Protein AF-0000000078951035 (afdb_homodimer)

Foldseek 3Di:
DPPPQDWDWDFDDVLQPTDIDTHGPDDPVVVVVVVVVVVQVVVPPDGDDPDVPVVVCLVVLQVLLVRLLSSVLLDLCSSCVVVVHDSVVSVVSCVVNVNDSVPD/DPPPQDWDWDFDDVLQPTDIDTHGPDDPVVVVVVVVVVVQVVVPPDGDDPDVPVVVCLVVLQVLLVRLLSSVLLDLCSSCVVVVHDSVVSVVSCVVNVNDSVPD

Solvent-accessible surface area (backbone atoms only — not comparable to full-atom values): 11250 Å² total; per-residue (Å²): 130,66,64,58,45,60,46,42,81,40,58,38,23,66,58,71,71,36,55,76,46,78,26,67,74,57,58,62,43,58,52,46,43,37,43,50,52,51,56,40,26,74,46,37,87,44,78,66,72,65,34,44,46,60,57,52,48,56,42,48,47,45,46,51,53,50,54,45,26,45,55,48,72,40,36,60,68,59,23,16,48,38,32,56,48,53,59,68,56,47,51,51,49,24,61,77,56,71,51,47,62,89,68,119,131,67,62,58,44,60,47,42,81,40,57,38,24,65,59,70,71,36,56,76,47,77,27,68,75,55,57,63,43,58,53,46,42,36,44,50,52,51,57,40,25,75,45,37,88,43,79,67,71,64,33,44,46,60,57,53,48,56,43,49,46,43,46,49,52,50,52,44,26,44,55,49,72,39,37,61,67,58,25,17,48,37,31,55,48,52,61,68,57,47,52,51,48,25,61,76,57,73,49,50,62,89,67,119

Nearest PDB structures (foldseek):
  5ds9-assembly1_A  TM=7.937E-01  e=3.369E-05  Escherichia coli K-12
  1fip-assembly1_B  TM=9.380E-01  e=3.143E-04  Escherichia coli
  1etk-assembly1_A  TM=9.381E-01  e=4.913E-04  Escherichia coli
  6p0u-assembly1_B  TM=8.496E-01  e=4.609E-04  Escherichia coli K-12
  1etv-assembly1_B  TM=9.558E-01  e=1.549E-03  Escherichia coli

Radius of gyration: 17.89 Å; Cα contacts (8 Å, |Δi|>4): 325; chains: 2; bounding box: 46×45×31 Å

InterPro domains:
  IPR002197 DNA binding HTH domain, Fis-type [PF02954] (57-93)
  IPR002197 DNA binding HTH domain, Fis-type [PR01590] (63-80)
  IPR002197 DNA binding HTH domain, Fis-type [PR01590] (80-100)
  IPR005412 DNA-binding protein Fis [PTHR47918] (22-94)
  IPR009057 Homedomain-like superfamily [SSF46689] (24-93)

Structure (mmCIF, N/CA/C/O backbone):
data_AF-0000000078951035-model_v1
#
loop_
_entity.id
_entity.type
_entity.pdbx_description
1 polymer 'Transcriptional regulator, Fis family'
#
loop_
_atom_site.group_PDB
_atom_site.id
_atom_site.type_symbol
_atom_site.label_atom_id
_atom_site.label_alt_id
_atom_site.label_comp_id
_atom_site.label_asym_id
_atom_site.label_entity_id
_atom_site.label_seq_id
_atom_site.pdbx_PDB_ins_code
_atom_site.Cartn_x
_atom_site.Cartn_y
_atom_site.Cartn_z
_atom_site.occupancy
_atom_site.B_iso_or_equiv
_atom_site.auth_seq_id
_atom_site.auth_comp_id
_atom_site.auth_asym_id
_atom_site.auth_atom_id
_atom_site.pdbx_PDB_model_num
ATOM 1 N N . MET A 1 1 ? -27.297 10.258 0.182 1 27.11 1 MET A N 1
ATOM 2 C CA . MET A 1 1 ? -27.281 9.125 -0.743 1 27.11 1 MET A CA 1
ATOM 3 C C . MET A 1 1 ? -25.875 8.57 -0.898 1 27.11 1 MET A C 1
ATOM 5 O O . MET A 1 1 ? -24.953 9.289 -1.27 1 27.11 1 MET A O 1
ATOM 9 N N . GLY A 1 2 ? -25.547 7.734 0.051 1 37.78 2 GLY A N 1
ATOM 10 C CA . GLY A 1 2 ? -24.203 7.254 0.343 1 37.78 2 GLY A CA 1
ATOM 11 C C . GLY A 1 2 ? -23.5 6.68 -0.872 1 37.78 2 GLY A C 1
ATOM 12 O O . GLY A 1 2 ? -24.125 5.984 -1.684 1 37.78 2 GLY A O 1
ATOM 13 N N . ASN A 1 3 ? -22.609 7.367 -1.454 1 45.12 3 ASN A N 1
ATOM 14 C CA . ASN A 1 3 ? -22 6.957 -2.715 1 45.12 3 ASN A CA 1
ATOM 15 C C . ASN A 1 3 ? -21.672 5.469 -2.719 1 45.12 3 ASN A C 1
ATOM 17 O O . ASN A 1 3 ? -20.984 4.977 -1.819 1 45.12 3 ASN A O 1
ATOM 21 N N . ILE A 1 4 ? -22.734 4.715 -3.139 1 50.16 4 ILE A N 1
ATOM 22 C CA . ILE A 1 4 ? -22.672 3.275 -3.371 1 50.16 4 ILE A CA 1
ATOM 23 C C . ILE A 1 4 ? -21.453 2.943 -4.23 1 50.16 4 ILE A C 1
ATOM 25 O O . ILE A 1 4 ? -21.266 3.541 -5.293 1 50.16 4 ILE A O 1
ATOM 29 N N . LYS A 1 5 ? -20.328 2.637 -3.6 1 56.38 5 LYS A N 1
ATOM 30 C CA . LYS A 1 5 ? -19.234 2.293 -4.504 1 56.38 5 LYS A CA 1
ATOM 31 C C . LYS A 1 5 ? -19.531 1.011 -5.273 1 56.38 5 LYS A C 1
ATOM 33 O O . LYS A 1 5 ? -20.062 0.052 -4.707 1 56.38 5 LYS A O 1
ATOM 38 N N . LYS A 1 6 ? -19.547 0.909 -6.445 1 68.06 6 LYS A N 1
ATOM 39 C CA . LYS A 1 6 ? -19.797 -0.153 -7.414 1 68.06 6 LYS A CA 1
ATOM 40 C C . LYS A 1 6 ? -18.797 -1.289 -7.258 1 68.06 6 LYS A C 1
ATOM 42 O O . LYS A 1 6 ? -17.609 -1.047 -7.062 1 68.06 6 LYS A O 1
ATOM 47 N N . THR A 1 7 ? -19.234 -2.562 -6.859 1 75.62 7 THR A N 1
ATOM 48 C CA . THR A 1 7 ? -18.375 -3.746 -6.852 1 75.62 7 THR A CA 1
ATOM 49 C C . THR A 1 7 ? -18.484 -4.492 -8.18 1 75.62 7 THR A C 1
ATOM 51 O O . THR A 1 7 ? -19.469 -4.352 -8.906 1 75.62 7 THR A O 1
ATOM 54 N N . THR A 1 8 ? -17.406 -5.129 -8.625 1 78.81 8 THR A N 1
ATOM 55 C CA . THR A 1 8 ? -17.344 -6 -9.789 1 78.81 8 THR A CA 1
ATOM 56 C C . THR A 1 8 ? -17.141 -7.453 -9.375 1 78.81 8 THR A C 1
ATOM 58 O O . THR A 1 8 ? -16.344 -7.738 -8.477 1 78.81 8 THR A O 1
ATOM 61 N N . GLU A 1 9 ? -17.938 -8.297 -10.008 1 87.62 9 GLU A N 1
ATOM 62 C CA . GLU A 1 9 ? -17.719 -9.727 -9.789 1 87.62 9 GLU A CA 1
ATOM 63 C C . GLU A 1 9 ? -16.578 -10.258 -10.648 1 87.62 9 GLU A C 1
ATOM 65 O O . GLU A 1 9 ? -16.516 -9.992 -11.852 1 87.62 9 GLU A O 1
ATOM 70 N N . ILE A 1 10 ? -15.711 -10.945 -9.906 1 87.81 10 ILE A N 1
ATOM 71 C CA . ILE A 1 10 ? -14.594 -11.531 -10.641 1 87.81 10 ILE A CA 1
ATOM 72 C C . ILE A 1 10 ? -14.523 -13.031 -10.367 1 87.81 10 ILE A C 1
ATOM 74 O O . ILE A 1 10 ? -15.031 -13.5 -9.344 1 87.81 10 ILE A O 1
ATOM 78 N N . THR A 1 11 ? -13.938 -13.734 -11.336 1 92.56 11 THR A N 1
ATOM 79 C CA . THR A 1 11 ? -13.641 -15.148 -11.172 1 92.56 11 THR A CA 1
ATOM 80 C C . THR A 1 11 ? -12.18 -15.352 -10.781 1 92.56 11 THR A C 1
ATOM 82 O O . THR A 1 11 ? -11.273 -14.953 -11.516 1 92.56 11 THR A O 1
ATOM 85 N N . LEU A 1 12 ? -11.992 -15.961 -9.625 1 92.75 12 LEU A N 1
ATOM 86 C CA . LEU A 1 12 ? -10.633 -16.188 -9.148 1 92.75 12 LEU A CA 1
ATOM 87 C C . LEU A 1 12 ? -9.992 -17.375 -9.852 1 92.75 12 LEU A C 1
ATOM 89 O O . LEU A 1 12 ? -10.656 -18.391 -10.094 1 92.75 12 LEU A O 1
ATOM 93 N N . PRO A 1 13 ? -8.742 -17.188 -10.172 1 93 13 PRO A N 1
ATOM 94 C CA . PRO A 1 13 ? -8.039 -18.375 -10.656 1 93 13 PRO A CA 1
ATOM 95 C C . PRO A 1 13 ? -7.992 -19.5 -9.625 1 93 13 PRO A C 1
ATOM 97 O O . PRO A 1 13 ? -8.141 -19.25 -8.422 1 93 13 PRO A O 1
ATOM 100 N N . LEU A 1 14 ? -7.68 -20.672 -10.125 1 93.5 14 LEU A N 1
ATOM 101 C CA . LEU A 1 14 ? -7.684 -21.844 -9.266 1 93.5 14 LEU A CA 1
ATOM 102 C C . LEU A 1 14 ? -6.582 -21.75 -8.211 1 93.5 14 LEU A C 1
ATOM 104 O O . LEU A 1 14 ? -6.766 -22.188 -7.074 1 93.5 14 LEU A O 1
ATOM 108 N N . HIS A 1 15 ? -5.52 -21.172 -8.578 1 91.94 15 HIS A N 1
ATOM 109 C CA . HIS A 1 15 ? -4.387 -21.109 -7.656 1 91.94 15 HIS A CA 1
ATOM 110 C C . HIS A 1 15 ? -4.648 -20.109 -6.539 1 91.94 15 HIS A C 1
ATOM 112 O O . HIS A 1 15 ? -3.912 -20.062 -5.551 1 91.94 15 HIS A O 1
ATOM 118 N N . LEU A 1 16 ? -5.723 -19.391 -6.602 1 93.06 16 LEU A N 1
ATOM 119 C CA . LEU A 1 16 ? -6.137 -18.516 -5.504 1 93.06 16 LEU A CA 1
ATOM 120 C C . LEU A 1 16 ? -7.473 -18.969 -4.926 1 93.06 16 LEU A C 1
ATOM 122 O O . LEU A 1 16 ? -8.188 -18.188 -4.312 1 93.06 16 LEU A O 1
ATOM 126 N N . GLY A 1 17 ? -7.789 -20.094 -5.148 1 90.5 17 GLY A N 1
ATOM 127 C CA . GLY A 1 17 ? -8.953 -20.688 -4.504 1 90.5 17 GLY A CA 1
ATOM 128 C C . GLY A 1 17 ? -10.141 -20.844 -5.434 1 90.5 17 GLY A C 1
ATOM 129 O O . GLY A 1 17 ? -11.086 -21.562 -5.125 1 90.5 17 GLY A O 1
ATOM 130 N N . GLY A 1 18 ? -10.172 -20.141 -6.656 1 91.69 18 GLY A N 1
ATOM 131 C CA . GLY A 1 18 ? -11.281 -20.25 -7.586 1 91.69 18 GLY A CA 1
ATOM 132 C C . GLY A 1 18 ? -12.555 -19.594 -7.078 1 91.69 18 GLY A C 1
ATOM 133 O O . GLY A 1 18 ? -12.547 -18.953 -6.027 1 91.69 18 GLY A O 1
ATOM 134 N N . GLY A 1 19 ? -13.633 -19.594 -7.965 1 92.31 19 GLY A N 1
ATOM 135 C CA . GLY A 1 19 ? -14.914 -19.047 -7.555 1 92.31 19 GLY A CA 1
ATOM 136 C C . GLY A 1 19 ? -15.094 -17.594 -7.926 1 92.31 19 GLY A C 1
ATOM 137 O O . GLY A 1 19 ? -14.219 -17 -8.555 1 92.31 19 GLY A O 1
ATOM 138 N N . LYS A 1 20 ? -16.266 -17.188 -7.586 1 92.44 20 LYS A N 1
ATOM 139 C CA . LYS A 1 20 ? -16.609 -15.797 -7.875 1 92.44 20 LYS A CA 1
ATOM 140 C C . LYS A 1 20 ? -16.609 -14.953 -6.602 1 92.44 20 LYS A C 1
ATOM 142 O O . LYS A 1 20 ? -17.062 -15.406 -5.547 1 92.44 20 LYS A O 1
ATOM 147 N N . VAL A 1 21 ? -15.953 -13.789 -6.727 1 86.5 21 VAL A N 1
ATOM 148 C CA . VAL A 1 21 ? -15.906 -12.883 -5.582 1 86.5 21 VAL A CA 1
ATOM 149 C C . VAL A 1 21 ? -16.266 -11.469 -6.027 1 86.5 21 VAL A C 1
ATOM 151 O O . VAL A 1 21 ? -16 -11.086 -7.168 1 86.5 21 VAL A O 1
ATOM 154 N N . ALA A 1 22 ? -16.844 -10.703 -5.211 1 82.88 22 ALA A N 1
ATOM 155 C CA . ALA A 1 22 ? -17.125 -9.297 -5.453 1 82.88 22 ALA A CA 1
ATOM 156 C C . ALA A 1 22 ? -15.992 -8.414 -4.938 1 82.88 22 ALA A C 1
ATOM 158 O O . ALA A 1 22 ? -15.594 -8.508 -3.771 1 82.88 22 ALA A O 1
ATOM 159 N N . VAL A 1 23 ? -15.383 -7.629 -5.914 1 79.06 23 VAL A N 1
ATOM 160 C CA . VAL A 1 23 ? -14.305 -6.734 -5.504 1 79.06 23 VAL A CA 1
ATOM 161 C C . VAL A 1 23 ? -14.68 -5.289 -5.812 1 79.06 23 VAL A C 1
ATOM 163 O O . VAL A 1 23 ? -15.312 -5.012 -6.836 1 79.06 23 VAL A O 1
ATOM 166 N N . PRO A 1 24 ? -14.344 -4.398 -4.895 1 71.81 24 PRO A N 1
ATOM 167 C CA . PRO A 1 24 ? -14.617 -2.99 -5.191 1 71.81 24 PRO A CA 1
ATOM 168 C C . PRO A 1 24 ? -13.844 -2.482 -6.406 1 71.81 24 PRO A C 1
ATOM 170 O O . PRO A 1 24 ? -12.695 -2.883 -6.625 1 71.81 24 PRO A O 1
ATOM 173 N N . GLU A 1 25 ? -14.586 -1.651 -7.234 1 65.44 25 GLU A N 1
ATOM 174 C CA . GLU A 1 25 ? -13.969 -1.07 -8.422 1 65.44 25 GLU A CA 1
ATOM 175 C C . GLU A 1 25 ? -13.133 0.154 -8.07 1 65.44 25 GLU A C 1
ATOM 177 O O . GLU A 1 25 ? -13.633 1.281 -8.086 1 65.44 25 GLU A O 1
ATOM 182 N N . HIS A 1 26 ? -12.258 0.011 -7.207 1 64.94 26 HIS A N 1
ATOM 183 C CA . HIS A 1 26 ? -11.422 1.195 -7.055 1 64.94 26 HIS A CA 1
ATOM 184 C C . HIS A 1 26 ? -9.953 0.867 -7.305 1 64.94 26 HIS A C 1
ATOM 186 O O . HIS A 1 26 ? -9.516 -0.266 -7.082 1 64.94 26 HIS A O 1
ATOM 192 N N . GLY A 1 27 ? -9.344 1.842 -7.973 1 76.69 27 GLY A N 1
ATOM 193 C CA . GLY A 1 27 ? -7.898 1.753 -8.117 1 76.69 27 GLY A CA 1
ATOM 194 C C . GLY A 1 27 ? -7.16 1.856 -6.793 1 76.69 27 GLY A C 1
ATOM 195 O O . GLY A 1 27 ? -7.656 2.475 -5.848 1 76.69 27 GLY A O 1
ATOM 196 N N . LEU A 1 28 ? -6.172 1.119 -6.605 1 84.88 28 LEU A N 1
ATOM 197 C CA . LEU A 1 28 ? -5.402 1.066 -5.367 1 84.88 28 LEU A CA 1
ATOM 198 C C . LEU A 1 28 ? -4.961 2.463 -4.941 1 84.88 28 LEU A C 1
ATOM 200 O O . LEU A 1 28 ? -4.992 2.793 -3.754 1 84.88 28 LEU A O 1
ATOM 204 N N . ALA A 1 29 ? -4.637 3.309 -5.844 1 84.81 29 ALA A N 1
ATOM 205 C CA . ALA A 1 29 ? -4.215 4.672 -5.539 1 84.81 29 ALA A CA 1
ATOM 206 C C . ALA A 1 29 ? -5.344 5.469 -4.891 1 84.81 29 ALA A C 1
ATOM 208 O O . ALA A 1 29 ? -5.121 6.211 -3.934 1 84.81 29 ALA A O 1
ATOM 209 N N . ASP A 1 30 ? -6.543 5.25 -5.383 1 81.88 30 ASP A N 1
ATOM 210 C CA . ASP A 1 30 ? -7.703 5.945 -4.832 1 81.88 30 ASP A CA 1
ATOM 211 C C . ASP A 1 30 ? -8.008 5.465 -3.414 1 81.88 30 ASP A C 1
ATOM 213 O O . ASP A 1 30 ? -8.344 6.266 -2.541 1 81.88 30 ASP A O 1
ATOM 217 N N . ALA A 1 31 ? -7.934 4.172 -3.264 1 84.81 31 ALA A N 1
ATOM 218 C CA . ALA A 1 31 ? -8.156 3.602 -1.938 1 84.81 31 ALA A CA 1
ATOM 219 C C . ALA A 1 31 ? -7.129 4.117 -0.937 1 84.81 31 ALA A C 1
ATOM 221 O O . ALA A 1 31 ? -7.461 4.402 0.215 1 84.81 31 ALA A O 1
ATOM 222 N N . MET A 1 32 ? -5.934 4.262 -1.406 1 88.12 32 MET A N 1
ATOM 223 C CA . MET A 1 32 ? -4.848 4.773 -0.575 1 88.12 32 MET A CA 1
ATOM 224 C C . MET A 1 32 ? -5.113 6.219 -0.164 1 88.12 32 MET A C 1
ATOM 226 O O . MET A 1 32 ? -5 6.562 1.014 1 88.12 32 MET A O 1
ATOM 230 N N . GLU A 1 33 ? -5.457 7.016 -1.074 1 86.69 33 GLU A N 1
ATOM 231 C CA . GLU A 1 33 ? -5.734 8.422 -0.777 1 86.69 33 GLU A CA 1
ATOM 232 C C . GLU A 1 33 ? -6.883 8.555 0.219 1 86.69 33 GLU A C 1
ATOM 234 O O . GLU A 1 33 ? -6.789 9.32 1.178 1 86.69 33 GLU A O 1
ATOM 239 N N . ALA A 1 34 ? -7.898 7.758 -0.026 1 85.19 34 ALA A N 1
ATOM 240 C CA . ALA A 1 34 ? -9.055 7.789 0.868 1 85.19 34 ALA A CA 1
ATOM 241 C C . ALA A 1 34 ? -8.664 7.371 2.281 1 85.19 34 ALA A C 1
ATOM 243 O O . ALA A 1 34 ? -9.094 7.984 3.26 1 85.19 34 ALA A O 1
ATOM 244 N N . HIS A 1 35 ? -7.902 6.344 2.342 1 89.38 35 HIS A N 1
ATOM 245 C CA . HIS A 1 35 ? -7.453 5.848 3.637 1 89.38 35 HIS A CA 1
ATOM 246 C C . HIS A 1 35 ? -6.641 6.902 4.379 1 89.38 35 HIS A C 1
ATOM 248 O O . HIS A 1 35 ? -6.848 7.121 5.574 1 89.38 35 HIS A O 1
ATOM 254 N N . LEU A 1 36 ? -5.789 7.562 3.689 1 92.25 36 LEU A N 1
ATOM 255 C CA . LEU A 1 36 ? -4.922 8.57 4.297 1 92.25 36 LEU A CA 1
ATOM 256 C C . LEU A 1 36 ? -5.734 9.773 4.77 1 92.25 36 LEU A C 1
ATOM 258 O O . LEU A 1 36 ? -5.516 10.281 5.871 1 92.25 36 LEU A O 1
ATOM 262 N N . LEU A 1 37 ? -6.621 10.219 3.926 1 90.19 37 LEU A N 1
ATOM 263 C CA . LEU A 1 37 ? -7.445 11.359 4.309 1 90.19 37 LEU A CA 1
ATOM 264 C C . LEU A 1 37 ? -8.258 11.047 5.566 1 90.19 37 LEU A C 1
ATOM 266 O O . LEU A 1 37 ? -8.359 11.883 6.465 1 90.19 37 LEU A O 1
ATOM 270 N N . TYR A 1 38 ? -8.789 9.867 5.586 1 89.25 38 TYR A N 1
ATOM 271 C CA . TYR A 1 38 ? -9.516 9.445 6.777 1 89.25 38 TYR A CA 1
ATOM 272 C C . TYR A 1 38 ? -8.609 9.438 7.996 1 89.25 38 TYR A C 1
ATOM 274 O O . TYR A 1 38 ? -8.977 9.93 9.062 1 89.25 38 TYR A O 1
ATOM 282 N N . TYR A 1 39 ? -7.469 8.859 7.855 1 91.19 39 TYR A N 1
ATOM 283 C CA . TYR A 1 39 ? -6.508 8.75 8.945 1 91.19 39 TYR A CA 1
ATOM 284 C C . TYR A 1 39 ? -6.164 10.125 9.508 1 91.19 39 TYR A C 1
ATOM 286 O O . TYR A 1 39 ? -6.164 10.32 10.727 1 91.19 39 TYR A O 1
ATOM 294 N N . PHE A 1 40 ? -5.914 11.055 8.648 1 93.5 40 PHE A N 1
ATOM 295 C CA . PHE A 1 40 ? -5.562 12.406 9.07 1 93.5 40 PHE A CA 1
ATOM 296 C C . PHE A 1 40 ? -6.754 13.094 9.727 1 93.5 40 PHE A C 1
ATOM 298 O O . PHE A 1 40 ? -6.586 13.836 10.703 1 93.5 40 PHE A O 1
ATOM 305 N N . ALA A 1 41 ? -7.891 12.828 9.211 1 91.88 41 ALA A N 1
ATOM 306 C CA . ALA A 1 41 ? -9.102 13.461 9.734 1 91.88 41 ALA A CA 1
ATOM 307 C C . ALA A 1 41 ? -9.344 13.055 11.188 1 91.88 41 ALA A C 1
ATOM 309 O O . ALA A 1 41 ? -9.852 13.852 11.977 1 91.88 41 ALA A O 1
ATOM 310 N N . VAL A 1 42 ? -8.969 11.883 11.492 1 90.75 42 VAL A N 1
ATOM 311 C CA . VAL A 1 42 ? -9.156 11.367 12.844 1 90.75 42 VAL A CA 1
ATOM 312 C C . VAL A 1 42 ? -8.375 12.219 13.844 1 90.75 42 VAL A C 1
ATOM 314 O O . VAL A 1 42 ? -8.812 12.414 14.977 1 90.75 42 VAL A O 1
ATOM 317 N N . PHE A 1 43 ? -7.281 12.812 13.406 1 94.19 43 PHE A N 1
ATOM 318 C CA . PHE A 1 43 ? -6.418 13.586 14.297 1 94.19 43 PHE A CA 1
ATOM 319 C C . PHE A 1 43 ? -6.77 15.062 14.242 1 94.19 43 PHE A C 1
ATOM 321 O O . PHE A 1 43 ? -6.152 15.883 14.93 1 94.19 43 PHE A O 1
ATOM 328 N N . GLY A 1 44 ? -7.699 15.359 13.414 1 91.81 44 GLY A N 1
ATOM 329 C CA . GLY A 1 44 ? -8.156 16.734 13.336 1 91.81 44 GLY A CA 1
ATOM 330 C C . GLY A 1 44 ? -7.102 17.688 12.82 1 91.81 44 GLY A C 1
ATOM 331 O O . GLY A 1 44 ? -6.512 17.453 11.766 1 91.81 44 GLY A O 1
ATOM 332 N N . GLU A 1 45 ? -6.809 18.73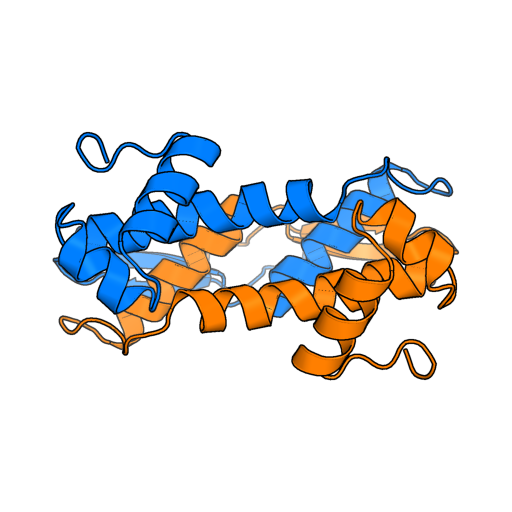4 13.695 1 94.31 45 GLU A N 1
ATOM 333 C CA . GLU A 1 45 ? -5.879 19.766 13.234 1 94.31 45 GLU A CA 1
ATOM 334 C C . GLU A 1 45 ? -4.441 19.406 13.602 1 94.31 45 GLU A C 1
ATOM 336 O O . GLU A 1 45 ? -3.504 20.109 13.203 1 94.31 45 GLU A O 1
ATOM 341 N N . SER A 1 46 ? -4.375 18.297 14.336 1 95.88 46 SER A N 1
ATOM 342 C CA . SER A 1 46 ? -3.035 17.812 14.641 1 95.88 46 SER A CA 1
ATOM 343 C C . SER A 1 46 ? -2.543 16.828 13.578 1 95.88 46 SER A C 1
ATOM 345 O O . SER A 1 46 ? -3.346 16.172 12.922 1 95.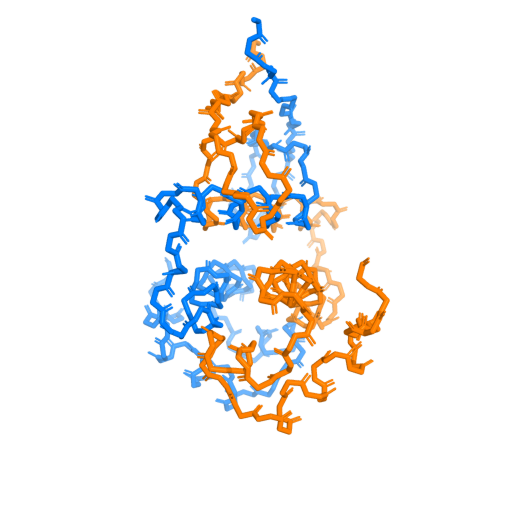88 46 SER A O 1
ATOM 347 N N . LEU A 1 47 ? -1.264 16.859 13.43 1 96.38 47 LEU A N 1
ATOM 348 C CA . LEU A 1 47 ? -0.699 15.82 12.578 1 96.38 47 LEU A CA 1
ATOM 349 C C . LEU A 1 47 ? -0.719 14.469 13.281 1 96.38 47 LEU A C 1
ATOM 351 O O . LEU A 1 47 ? -0.62 14.398 14.508 1 96.38 47 LEU A O 1
ATOM 355 N N . PRO A 1 48 ? -0.854 13.422 12.484 1 96 48 PRO A N 1
ATOM 356 C CA . PRO A 1 48 ? -0.688 12.109 13.109 1 96 48 PRO A CA 1
ATOM 357 C C . PRO A 1 48 ? 0.727 11.883 13.641 1 96 48 PRO A C 1
ATOM 359 O O . PRO A 1 48 ? 1.641 12.641 13.312 1 96 48 PRO A O 1
ATOM 362 N N . PRO A 1 49 ? 0.86 10.844 14.508 1 95.56 49 PRO A N 1
ATOM 363 C CA . PRO A 1 49 ? 2.197 10.547 15.016 1 95.56 49 PRO A CA 1
ATOM 364 C C . PRO A 1 49 ? 3.199 10.227 13.914 1 95.56 49 PRO A C 1
ATOM 366 O O . PRO A 1 49 ? 2.811 9.75 12.844 1 95.56 49 PRO A O 1
ATOM 369 N N . ASP A 1 50 ? 4.441 10.383 14.195 1 96.88 50 ASP A N 1
ATOM 370 C CA . ASP A 1 50 ? 5.508 10.07 13.258 1 96.88 50 ASP A CA 1
ATOM 371 C C . ASP A 1 50 ? 5.508 8.578 12.914 1 96.88 50 ASP A C 1
ATOM 373 O O . ASP A 1 50 ? 4.934 7.766 13.641 1 96.88 50 ASP A O 1
ATOM 377 N N . GLY A 1 51 ? 6.129 8.336 11.727 1 97 51 GLY A N 1
ATOM 378 C CA . GLY A 1 51 ? 6.273 6.938 11.352 1 97 51 GLY A CA 1
ATOM 379 C C . GLY A 1 51 ? 5.195 6.461 10.391 1 97 51 GLY A C 1
ATOM 380 O O . GLY A 1 51 ? 4.867 5.273 10.359 1 97 51 GLY A O 1
ATOM 381 N N . LEU A 1 52 ? 4.645 7.336 9.695 1 97.06 52 LEU A N 1
ATOM 382 C CA . LEU A 1 52 ? 3.521 7.055 8.812 1 97.06 52 LEU A CA 1
ATOM 383 C C . LEU A 1 52 ? 3.922 6.059 7.73 1 97.06 52 LEU A C 1
ATOM 385 O O . LEU A 1 52 ? 3.111 5.223 7.32 1 97.06 52 LEU A O 1
ATOM 389 N N . TRP A 1 53 ? 5.148 6.137 7.355 1 96.81 53 TRP A N 1
ATOM 390 C CA . TRP A 1 53 ? 5.625 5.262 6.289 1 96.81 53 TRP A CA 1
ATOM 391 C C . TRP A 1 53 ? 5.5 3.797 6.688 1 96.81 53 TRP A C 1
ATOM 393 O O . TRP A 1 53 ? 4.852 3.012 5.992 1 96.81 53 TRP A O 1
ATOM 403 N N . GLU A 1 54 ? 6.078 3.482 7.773 1 95.19 54 GLU A N 1
ATOM 404 C CA . GLU A 1 54 ? 6.055 2.102 8.25 1 95.19 54 GLU A CA 1
ATOM 405 C C . GLU A 1 54 ? 4.629 1.642 8.539 1 95.19 54 GLU A C 1
ATOM 407 O O . GLU A 1 54 ? 4.281 0.488 8.281 1 95.19 54 GLU A O 1
ATOM 412 N N . HIS A 1 55 ? 3.867 2.525 9.047 1 93.06 55 HIS A N 1
ATOM 413 C CA . HIS A 1 55 ? 2.475 2.203 9.344 1 93.06 55 HIS A CA 1
ATOM 414 C C . HIS A 1 55 ? 1.724 1.788 8.086 1 93.06 55 HIS A C 1
ATOM 416 O O . HIS A 1 55 ? 1.082 0.736 8.055 1 93.06 55 HIS A O 1
ATOM 422 N N . ILE A 1 56 ? 1.872 2.562 7.023 1 93.69 56 ILE A N 1
ATOM 423 C CA . ILE A 1 56 ? 1.166 2.314 5.77 1 93.69 56 ILE A CA 1
ATOM 424 C C . ILE A 1 56 ? 1.743 1.074 5.09 1 93.69 56 ILE A C 1
ATOM 426 O O . ILE A 1 56 ? 0.998 0.199 4.645 1 93.69 56 ILE A O 1
ATOM 430 N N . LEU A 1 57 ? 3.041 0.963 5.062 1 93 57 LEU A N 1
ATOM 431 C CA 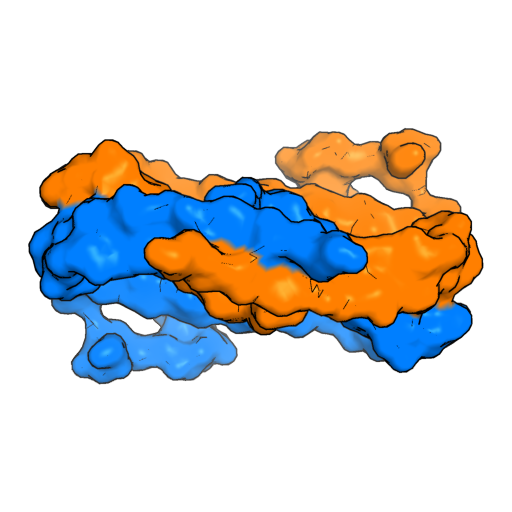. LEU A 1 57 ? 3.664 -0.188 4.418 1 93 57 LEU A CA 1
ATOM 432 C C . LEU A 1 57 ? 3.268 -1.483 5.117 1 93 57 LEU A C 1
ATOM 434 O O 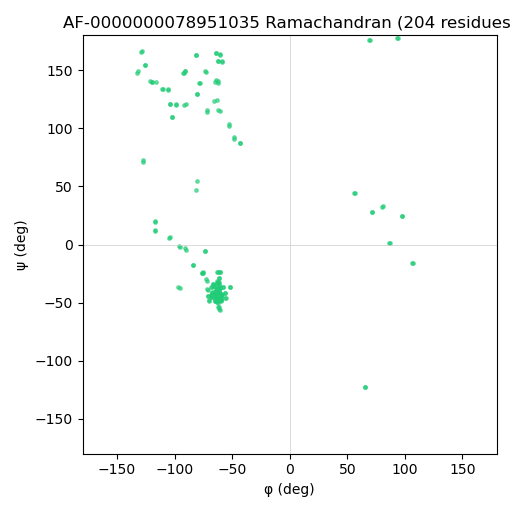. LEU A 1 57 ? 3.086 -2.516 4.465 1 93 57 LEU A O 1
ATOM 438 N N . GLY A 1 58 ? 3.182 -1.424 6.379 1 91.62 58 GLY A N 1
ATOM 439 C CA . GLY A 1 58 ? 2.754 -2.6 7.121 1 91.62 58 GLY A CA 1
ATOM 440 C C . GLY A 1 58 ? 1.39 -3.109 6.695 1 91.62 58 GLY A C 1
ATOM 441 O O . GLY A 1 58 ? 1.165 -4.32 6.637 1 91.62 58 GLY A O 1
ATOM 442 N N . GLU A 1 59 ? 0.539 -2.238 6.387 1 89.62 59 GLU A N 1
ATOM 443 C CA . GLU A 1 59 ? -0.82 -2.592 5.984 1 89.62 59 GLU A CA 1
ATOM 444 C C . GLU A 1 59 ? -0.85 -3.146 4.562 1 89.62 59 GLU A C 1
ATOM 446 O O . GLU A 1 59 ? -1.717 -3.953 4.223 1 89.62 59 GLU A O 1
ATOM 451 N N . VAL A 1 60 ? 0.109 -2.803 3.771 1 93.19 60 VAL A N 1
ATOM 452 C CA . VAL A 1 60 ? 0.114 -3.135 2.352 1 93.19 60 VAL A CA 1
ATOM 453 C C . VAL A 1 60 ? 0.917 -4.414 2.121 1 93.19 60 VAL A C 1
ATOM 455 O O . VAL A 1 60 ? 0.544 -5.246 1.295 1 93.19 60 VAL A O 1
ATOM 458 N N . GLU A 1 61 ? 1.956 -4.539 2.859 1 95.5 61 GLU A N 1
ATOM 459 C CA . GLU A 1 61 ? 2.904 -5.613 2.58 1 95.5 61 GLU A CA 1
ATOM 460 C C . GLU A 1 61 ? 2.32 -6.977 2.949 1 95.5 61 GLU A C 1
ATOM 462 O O . GLU A 1 61 ? 2.488 -7.949 2.213 1 95.5 61 GLU A O 1
ATOM 467 N N . LYS A 1 62 ? 1.635 -7.016 4.004 1 94.69 62 LYS A N 1
ATOM 468 C CA . LYS A 1 62 ? 1.146 -8.305 4.488 1 94.69 62 LYS A CA 1
ATOM 469 C C . LYS A 1 62 ? 0.218 -8.961 3.467 1 94.69 62 LYS A C 1
ATOM 471 O O . LYS A 1 62 ? 0.448 -10.094 3.051 1 94.69 62 LYS A O 1
ATOM 476 N N . PRO A 1 63 ? -0.813 -8.25 3.023 1 94 63 PRO A N 1
ATOM 477 C CA . PRO A 1 63 ? -1.652 -8.883 2.002 1 94 63 PRO A CA 1
ATOM 478 C C . PRO A 1 63 ? -0.885 -9.195 0.72 1 94 63 PRO A C 1
ATOM 480 O O . PRO A 1 63 ? -1.166 -10.195 0.058 1 94 63 PRO A O 1
ATOM 483 N N . LEU A 1 64 ? 0.039 -8.414 0.326 1 96.69 64 LEU A N 1
ATOM 484 C CA . LEU A 1 64 ? 0.831 -8.625 -0.88 1 96.69 64 LEU A CA 1
ATOM 485 C C . LEU A 1 64 ? 1.628 -9.922 -0.788 1 96.69 64 LEU A C 1
ATOM 487 O O . LEU A 1 64 ? 1.585 -10.75 -1.701 1 96.69 64 LEU A O 1
ATOM 491 N N . LEU A 1 65 ? 2.277 -10.047 0.341 1 97.38 65 LEU A N 1
ATOM 492 C CA . LEU A 1 65 ? 3.066 -11.25 0.574 1 97.38 65 LEU A CA 1
ATOM 493 C C . LEU A 1 65 ? 2.174 -12.484 0.594 1 97.38 65 LEU A C 1
ATOM 495 O O . LEU A 1 65 ? 2.492 -13.492 -0.039 1 97.38 65 LEU A O 1
ATOM 499 N N . LYS A 1 66 ? 1.076 -12.383 1.265 1 96.06 66 LYS A N 1
ATOM 500 C CA . LYS A 1 66 ? 0.178 -13.523 1.427 1 96.06 66 LYS A CA 1
ATOM 501 C C . LYS A 1 66 ? -0.4 -13.961 0.085 1 96.06 66 LYS A C 1
ATOM 503 O O . LYS A 1 66 ? -0.392 -15.148 -0.241 1 96.06 66 LYS A O 1
ATOM 508 N N . VAL A 1 67 ? -0.87 -13.016 -0.654 1 95.31 67 VAL A N 1
ATOM 509 C CA . VAL A 1 67 ? -1.496 -13.336 -1.932 1 95.31 67 VAL A CA 1
ATOM 510 C C . VAL A 1 67 ? -0.452 -13.906 -2.891 1 95.31 67 VAL A C 1
ATOM 512 O O . VAL A 1 67 ? -0.719 -14.875 -3.607 1 95.31 67 VAL A O 1
ATOM 515 N N . ALA A 1 68 ? 0.749 -13.32 -2.934 1 97.38 68 ALA A N 1
ATOM 516 C CA . ALA A 1 68 ? 1.813 -13.805 -3.811 1 97.38 68 ALA A CA 1
ATOM 517 C C . ALA A 1 68 ? 2.213 -15.234 -3.459 1 97.38 68 ALA A C 1
ATOM 519 O O . ALA A 1 68 ? 2.357 -16.078 -4.344 1 97.38 68 ALA A O 1
ATOM 520 N N . LEU A 1 69 ? 2.336 -15.469 -2.148 1 97.38 69 LEU A N 1
ATOM 521 C CA . LEU A 1 69 ? 2.727 -16.797 -1.692 1 97.38 69 LEU A CA 1
ATOM 522 C C . LEU A 1 69 ? 1.629 -17.812 -1.984 1 97.38 69 LEU A C 1
ATOM 524 O O . LEU A 1 69 ? 1.912 -18.922 -2.441 1 97.38 69 LEU A O 1
ATOM 528 N N . ARG A 1 70 ? 0.435 -17.438 -1.758 1 95.44 70 ARG A N 1
ATOM 529 C CA . ARG A 1 70 ? -0.688 -18.328 -2.049 1 95.44 70 ARG A CA 1
ATOM 530 C C . ARG A 1 70 ? -0.741 -18.672 -3.533 1 95.44 70 ARG A C 1
ATOM 532 O O . ARG A 1 70 ? -0.985 -19.828 -3.896 1 95.44 70 ARG A O 1
ATOM 539 N N . ALA A 1 71 ? -0.487 -17.734 -4.344 1 95.94 71 ALA A N 1
ATOM 540 C CA . ALA A 1 71 ? -0.589 -17.891 -5.793 1 95.94 71 ALA A CA 1
ATOM 541 C C . ALA A 1 71 ? 0.394 -18.938 -6.305 1 95.94 71 ALA A C 1
ATOM 543 O O . ALA A 1 71 ? 0.177 -19.531 -7.359 1 95.94 71 ALA A O 1
ATOM 544 N N . VAL A 1 72 ? 1.44 -19.125 -5.5 1 96.38 72 VAL A N 1
ATOM 545 C CA . VAL A 1 72 ? 2.469 -20.047 -5.969 1 96.38 72 VAL A CA 1
ATOM 546 C C . VAL A 1 72 ? 2.561 -21.25 -5.023 1 96.38 72 VAL A C 1
ATOM 548 O O . VAL A 1 72 ? 3.561 -21.969 -5.016 1 96.38 72 VAL A O 1
ATOM 551 N N . GLY A 1 73 ? 1.621 -21.375 -4.195 1 94.06 73 GLY A N 1
ATOM 552 C CA . GLY A 1 73 ? 1.513 -22.547 -3.338 1 94.06 73 GLY A CA 1
ATOM 553 C C . GLY A 1 73 ? 2.57 -22.578 -2.25 1 94.06 73 GLY A C 1
ATOM 554 O O . GLY A 1 73 ? 3.086 -23.656 -1.92 1 94.06 73 GLY A O 1
ATOM 555 N N . GLY A 1 74 ? 3.033 -21.391 -1.835 1 95.62 74 GLY A N 1
ATOM 556 C CA . GLY A 1 74 ? 3.973 -21.312 -0.729 1 95.62 74 GLY A CA 1
ATOM 557 C C . GLY A 1 74 ? 5.418 -21.469 -1.16 1 95.62 74 GLY A C 1
ATOM 558 O O . GLY A 1 74 ? 6.324 -21.469 -0.326 1 95.62 74 GLY A O 1
ATOM 559 N N . ASN A 1 75 ? 5.645 -21.625 -2.463 1 96.25 75 ASN A N 1
ATOM 560 C CA . ASN A 1 75 ? 7.004 -21.734 -2.977 1 96.25 75 ASN A CA 1
ATOM 561 C C . ASN A 1 75 ? 7.738 -20.391 -2.91 1 96.25 75 ASN A C 1
ATOM 563 O O . ASN A 1 75 ? 7.438 -19.469 -3.68 1 96.25 75 ASN A O 1
ATOM 567 N N . ARG A 1 76 ? 8.734 -20.359 -2.102 1 97.19 76 ARG A N 1
ATOM 568 C CA . ARG A 1 76 ? 9.398 -19.109 -1.796 1 97.19 76 ARG A CA 1
ATOM 569 C C . ARG A 1 76 ? 10.211 -18.609 -2.988 1 97.19 76 ARG A C 1
ATOM 571 O O . ARG A 1 76 ? 10.328 -17.406 -3.211 1 97.19 76 ARG A O 1
ATOM 578 N N . ILE A 1 77 ? 10.711 -19.516 -3.764 1 97.56 77 ILE A N 1
ATOM 579 C CA . ILE A 1 77 ? 11.5 -19.141 -4.938 1 97.56 77 ILE A CA 1
ATOM 580 C C . ILE A 1 77 ? 10.594 -18.516 -5.988 1 97.56 77 ILE A C 1
ATOM 582 O O . ILE A 1 77 ? 10.891 -17.438 -6.516 1 97.56 77 ILE A O 1
ATOM 586 N N . LYS A 1 78 ? 9.523 -19.109 -6.258 1 97.56 78 LYS A N 1
ATOM 587 C CA . LYS A 1 78 ? 8.57 -18.594 -7.234 1 97.56 78 LYS A CA 1
ATOM 588 C C . LYS A 1 78 ? 7.949 -17.281 -6.75 1 97.56 78 LYS A C 1
ATOM 590 O O . LYS A 1 78 ? 7.703 -16.375 -7.547 1 97.56 78 LYS A O 1
ATOM 595 N N . ALA A 1 79 ? 7.754 -17.234 -5.457 1 98.38 79 ALA A N 1
ATOM 596 C CA . ALA A 1 79 ? 7.18 -16.031 -4.887 1 98.38 79 ALA A CA 1
ATOM 597 C C . ALA A 1 79 ? 8.133 -14.844 -5.047 1 98.38 79 ALA A C 1
ATOM 599 O O . ALA A 1 79 ? 7.707 -13.742 -5.418 1 98.38 79 ALA A O 1
ATOM 600 N N . ALA A 1 80 ? 9.383 -15.094 -4.73 1 98.62 80 ALA A N 1
ATOM 601 C CA . ALA A 1 80 ? 10.383 -14.047 -4.875 1 98.62 80 ALA A CA 1
ATOM 602 C C . ALA A 1 80 ? 10.453 -13.547 -6.316 1 98.62 80 ALA A C 1
ATOM 604 O O . ALA A 1 80 ? 10.5 -12.344 -6.566 1 98.62 80 ALA A O 1
ATOM 605 N N . LYS A 1 81 ? 10.422 -14.469 -7.207 1 98.5 81 LYS A N 1
ATOM 606 C CA . LYS A 1 81 ? 10.43 -14.125 -8.625 1 98.5 81 LYS A CA 1
ATOM 607 C C . LYS A 1 81 ? 9.188 -13.32 -9 1 98.5 81 LYS A C 1
ATOM 609 O O . LYS A 1 81 ? 9.289 -12.258 -9.617 1 98.5 81 LYS A O 1
ATOM 614 N N . LEU A 1 82 ? 8.055 -13.781 -8.641 1 98.31 82 LEU A N 1
ATOM 615 C CA . LEU A 1 82 ? 6.789 -13.109 -8.922 1 98.31 82 LEU A CA 1
ATOM 616 C C . LEU A 1 82 ? 6.793 -11.688 -8.375 1 98.31 82 LEU A C 1
ATOM 618 O O . LEU A 1 82 ? 6.371 -10.75 -9.055 1 98.31 82 LEU A O 1
ATOM 622 N N . LEU A 1 83 ? 7.324 -11.547 -7.18 1 98.5 83 LEU A N 1
ATOM 623 C CA . LEU A 1 83 ? 7.391 -10.25 -6.523 1 98.5 83 LEU A CA 1
ATOM 624 C C . LEU A 1 83 ? 8.508 -9.391 -7.121 1 98.5 83 LEU A C 1
ATOM 626 O O . LEU A 1 83 ? 8.484 -8.164 -7.012 1 98.5 83 LEU A O 1
ATOM 630 N N . GLY A 1 84 ? 9.43 -9.969 -7.668 1 98.5 84 GLY A N 1
ATOM 631 C CA . GLY A 1 84 ? 10.57 -9.258 -8.242 1 98.5 84 GLY A CA 1
ATOM 632 C C . GLY A 1 84 ? 11.602 -8.852 -7.203 1 98.5 84 GLY A C 1
ATOM 633 O O . GLY A 1 84 ? 12.219 -7.789 -7.32 1 98.5 84 GLY A O 1
ATOM 634 N N . ILE A 1 85 ? 11.727 -9.633 -6.207 1 98.12 85 ILE A N 1
ATOM 635 C CA . ILE A 1 85 ? 12.711 -9.375 -5.16 1 98.12 85 ILE A CA 1
ATOM 636 C C . ILE A 1 85 ? 13.555 -10.625 -4.926 1 98.12 85 ILE A C 1
ATOM 638 O O . ILE A 1 85 ? 13.219 -11.711 -5.414 1 98.12 85 ILE A O 1
ATOM 642 N N . ASN A 1 86 ? 14.633 -10.453 -4.23 1 97.88 86 ASN A N 1
ATOM 643 C CA . ASN A 1 86 ? 15.477 -11.609 -3.945 1 97.88 86 ASN A CA 1
ATOM 644 C C . ASN A 1 86 ? 14.938 -12.414 -2.76 1 97.88 86 ASN A C 1
ATOM 646 O O . ASN A 1 86 ? 14.156 -11.898 -1.961 1 97.88 86 ASN A O 1
ATOM 650 N N . ARG A 1 87 ? 15.391 -13.625 -2.629 1 97.31 87 ARG A N 1
ATOM 651 C CA . ARG A 1 87 ? 14.883 -14.547 -1.621 1 97.31 87 ARG A CA 1
ATOM 652 C C . ARG A 1 87 ? 15.164 -14.031 -0.214 1 97.31 87 ARG A C 1
ATOM 654 O O . ARG A 1 87 ? 14.359 -14.219 0.697 1 97.31 87 ARG A O 1
ATOM 661 N N . ASN A 1 88 ? 16.281 -13.438 -0.052 1 97.81 88 ASN A N 1
ATOM 662 C CA . ASN A 1 88 ? 16.609 -12.898 1.261 1 97.81 88 ASN A CA 1
ATOM 663 C C . ASN A 1 88 ? 15.68 -11.758 1.651 1 97.81 88 ASN A C 1
ATOM 665 O O . ASN A 1 88 ? 15.234 -11.68 2.799 1 97.81 88 ASN A O 1
ATOM 669 N N . THR A 1 89 ? 15.367 -10.914 0.728 1 97.69 89 THR A N 1
ATOM 670 C CA . THR A 1 89 ? 14.406 -9.844 0.953 1 97.69 89 THR A CA 1
ATOM 671 C C . THR A 1 89 ? 13.031 -10.406 1.287 1 97.69 89 THR A C 1
ATOM 673 O O . THR A 1 89 ? 12.352 -9.906 2.191 1 97.69 89 THR A O 1
ATOM 676 N N . LEU A 1 90 ? 12.648 -11.461 0.536 1 98.38 90 LEU A N 1
ATOM 677 C CA . LEU A 1 90 ? 11.367 -12.094 0.827 1 98.38 90 LEU A CA 1
ATOM 678 C C . LEU A 1 90 ? 11.336 -12.617 2.26 1 98.38 90 LEU A C 1
ATOM 680 O O . LEU A 1 90 ? 10.367 -12.383 2.986 1 98.38 90 LEU A O 1
ATOM 684 N N . ARG A 1 91 ? 12.406 -13.25 2.668 1 97.75 91 ARG A N 1
ATOM 685 C CA . ARG A 1 91 ? 12.484 -13.805 4.016 1 97.75 91 ARG A CA 1
ATOM 686 C C . ARG A 1 91 ? 12.344 -12.703 5.062 1 97.75 91 ARG A C 1
ATOM 688 O O . ARG A 1 91 ? 11.594 -12.852 6.031 1 97.75 91 ARG A O 1
ATOM 695 N N . GLN A 1 92 ? 13.039 -11.695 4.871 1 97.69 92 GLN A N 1
ATOM 696 C CA . GLN A 1 92 ? 13.016 -10.586 5.816 1 97.69 92 GLN A CA 1
ATOM 697 C C . GLN A 1 92 ? 11.625 -9.961 5.898 1 97.69 92 GLN A C 1
ATOM 699 O O . GLN A 1 92 ? 11.141 -9.656 6.988 1 97.69 92 GLN A O 1
ATOM 704 N N . LYS A 1 93 ? 11.062 -9.781 4.738 1 97.06 93 LYS A N 1
ATOM 705 C CA . LYS A 1 93 ? 9.727 -9.195 4.699 1 97.06 93 LYS A CA 1
ATOM 706 C C . LYS A 1 93 ? 8.711 -10.086 5.406 1 97.06 93 LYS A C 1
ATOM 708 O O . LYS A 1 93 ? 7.859 -9.594 6.145 1 97.06 93 LYS A O 1
ATOM 713 N N . CYS A 1 94 ? 8.766 -11.312 5.188 1 97.81 94 CYS A N 1
ATOM 714 C CA . CYS A 1 94 ? 7.875 -12.258 5.848 1 97.81 94 CYS A CA 1
ATOM 715 C C . CYS A 1 94 ? 8.055 -12.219 7.359 1 97.81 94 CYS A C 1
ATOM 717 O O . CYS A 1 94 ? 7.074 -12.203 8.109 1 97.81 94 CYS A O 1
ATOM 719 N N . LEU A 1 95 ? 9.305 -12.164 7.781 1 97 95 LEU A N 1
ATOM 720 C CA . LEU A 1 95 ? 9.594 -12.086 9.211 1 97 95 LEU A CA 1
ATOM 721 C C . LEU A 1 95 ? 9.047 -10.805 9.812 1 97 95 LEU A C 1
ATOM 723 O O . LEU A 1 95 ? 8.359 -10.836 10.836 1 97 95 LEU A O 1
ATOM 727 N N . ASN A 1 96 ? 9.289 -9.711 9.195 1 96.25 96 ASN A N 1
ATOM 728 C CA . ASN A 1 96 ? 8.867 -8.406 9.688 1 96.25 96 ASN A CA 1
ATOM 729 C C . ASN A 1 96 ? 7.348 -8.297 9.758 1 96.25 96 ASN A C 1
ATOM 731 O O . ASN A 1 96 ? 6.809 -7.625 10.633 1 96.25 96 ASN A O 1
ATOM 735 N N . ARG A 1 97 ? 6.676 -9.023 8.805 1 95.94 97 ARG A N 1
ATOM 736 C CA . ARG A 1 97 ? 5.23 -8.875 8.703 1 95.94 97 ARG A CA 1
ATOM 737 C C . ARG A 1 97 ? 4.512 -10.078 9.297 1 95.94 97 ARG A C 1
ATOM 739 O O . ARG A 1 97 ? 3.289 -10.203 9.18 1 95.94 97 ARG A O 1
ATOM 746 N N . HIS A 1 98 ? 5.262 -10.953 9.883 1 95.62 98 HIS A N 1
ATOM 747 C CA . HIS A 1 98 ? 4.73 -12.141 10.547 1 95.62 98 HIS A CA 1
ATOM 748 C C . HIS A 1 98 ? 3.896 -12.984 9.586 1 95.62 98 HIS A C 1
ATOM 750 O O . HIS A 1 98 ? 2.779 -13.383 9.914 1 95.62 98 HIS A O 1
ATOM 756 N N . VAL A 1 99 ? 4.457 -13.133 8.398 1 95.56 99 VAL A N 1
ATOM 757 C CA . VAL A 1 99 ? 3.859 -14.008 7.398 1 95.56 99 VAL A CA 1
ATOM 758 C C . VAL A 1 99 ? 4.656 -15.312 7.309 1 95.56 99 VAL A C 1
ATOM 760 O O . VAL A 1 99 ? 5.859 -15.289 7.051 1 95.56 99 VAL A O 1
ATOM 763 N N . ASP A 1 100 ? 3.994 -16.359 7.559 1 94.25 100 ASP A N 1
ATOM 764 C CA . ASP A 1 100 ? 4.621 -17.688 7.508 1 94.25 100 ASP A CA 1
ATOM 765 C C . ASP A 1 100 ? 4.254 -18.406 6.219 1 94.25 100 ASP A C 1
ATOM 767 O O . ASP A 1 100 ? 3.129 -18.891 6.07 1 94.25 100 ASP A O 1
ATOM 771 N N . PRO A 1 101 ? 5.234 -18.562 5.328 1 91.06 101 PRO A N 1
ATOM 772 C CA . PRO A 1 101 ? 4.941 -19.203 4.047 1 91.06 101 PRO A CA 1
ATOM 773 C C . PRO A 1 101 ? 4.438 -20.641 4.211 1 91.06 101 PRO A C 1
ATOM 775 O O . PRO A 1 101 ? 3.773 -21.172 3.316 1 91.06 101 PRO A O 1
ATOM 778 N N . ASP A 1 102 ? 4.766 -21.219 5.281 1 91.44 102 ASP A N 1
ATOM 779 C CA . ASP A 1 102 ? 4.367 -22.609 5.516 1 91.44 102 ASP A CA 1
ATOM 780 C C . ASP A 1 102 ? 2.951 -22.672 6.09 1 91.44 102 ASP A C 1
ATOM 782 O O . ASP A 1 102 ? 2.336 -23.75 6.102 1 91.44 102 ASP A O 1
ATOM 786 N N . ASN A 1 103 ? 2.48 -21.625 6.586 1 87.62 103 ASN A N 1
ATOM 787 C CA . ASN A 1 103 ? 1.143 -21.547 7.164 1 87.62 103 ASN A CA 1
ATOM 788 C C . ASN A 1 103 ? 0.344 -20.391 6.559 1 87.62 103 ASN A C 1
ATOM 790 O O . ASN A 1 103 ? 0.086 -19.391 7.23 1 87.62 103 ASN A O 1
ATOM 794 N N . LEU A 1 104 ? -0.083 -20.484 5.363 1 84.06 104 LEU A N 1
ATOM 795 C CA . LEU A 1 104 ? -0.769 -19.406 4.68 1 84.06 104 LEU A CA 1
ATOM 796 C C . LEU A 1 104 ? -2.277 -19.5 4.879 1 84.06 104 LEU A C 1
ATOM 798 O O . LEU A 1 104 ? -2.826 -20.594 4.98 1 84.06 104 LEU A O 1
ATOM 802 N N . MET B 1 1 ? -27.672 -7.477 -6.238 1 27.34 1 MET B N 1
ATOM 803 C CA . MET B 1 1 ? -27.734 -6.355 -5.309 1 27.34 1 MET B CA 1
ATOM 804 C C . MET B 1 1 ? -26.344 -5.938 -4.855 1 27.34 1 MET B C 1
ATOM 806 O O . MET B 1 1 ? -25.594 -6.754 -4.328 1 27.34 1 MET B O 1
ATOM 810 N N . GLY B 1 2 ? -25.75 -5.105 -5.695 1 38.06 2 GLY B N 1
ATOM 811 C CA . GLY B 1 2 ? -24.344 -4.742 -5.715 1 38.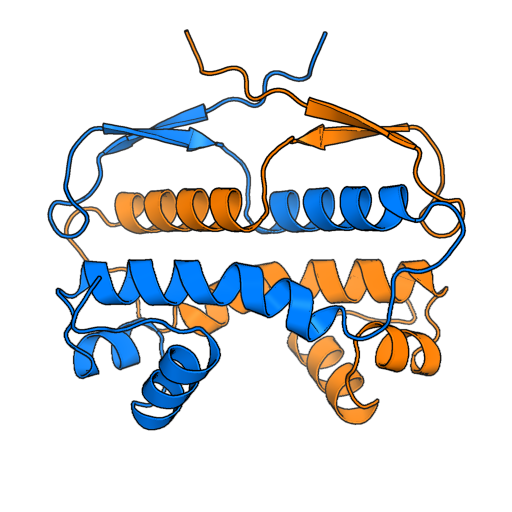06 2 GLY B CA 1
ATOM 812 C C . GLY B 1 2 ? -23.844 -4.262 -4.367 1 38.06 2 GLY B C 1
ATOM 813 O O . GLY B 1 2 ? -24.516 -3.488 -3.684 1 38.06 2 GLY B O 1
ATOM 814 N N . ASN B 1 3 ? -23.156 -5.051 -3.639 1 44.62 3 ASN B N 1
ATOM 815 C CA . ASN B 1 3 ? -22.766 -4.711 -2.273 1 44.62 3 ASN B CA 1
ATOM 816 C C . ASN B 1 3 ? -22.281 -3.266 -2.174 1 44.62 3 ASN B C 1
ATOM 818 O O . ASN B 1 3 ? -21.375 -2.854 -2.91 1 44.62 3 ASN B O 1
ATOM 822 N N . ILE B 1 4 ? -23.328 -2.402 -1.952 1 49.84 4 ILE B N 1
ATOM 823 C CA . ILE B 1 4 ? -23.172 -0.976 -1.686 1 49.84 4 ILE B CA 1
ATOM 824 C C . ILE B 1 4 ? -22.109 -0.769 -0.608 1 49.84 4 ILE B C 1
ATOM 826 O O . ILE B 1 4 ? -22.172 -1.379 0.462 1 49.84 4 ILE B O 1
ATOM 830 N N . LYS B 1 5 ? -20.828 -0.605 -0.993 1 55.97 5 LYS B N 1
ATOM 831 C CA . LYS B 1 5 ? -19.906 -0.37 0.103 1 55.97 5 LYS B CA 1
ATOM 832 C C . LYS B 1 5 ? -20.219 0.933 0.829 1 55.97 5 LYS B C 1
ATOM 834 O O . LYS B 1 5 ? -20.531 1.941 0.195 1 55.97 5 LYS B O 1
ATOM 839 N N . LYS B 1 6 ? -20.422 1.043 1.963 1 68 6 LYS B N 1
ATOM 840 C CA . LYS B 1 6 ? -20.75 2.127 2.887 1 68 6 LYS B CA 1
ATOM 841 C C . LYS B 1 6 ? -19.625 3.16 2.938 1 68 6 LYS B C 1
ATOM 843 O O . LYS B 1 6 ? -18.453 2.803 2.965 1 68 6 LYS B O 1
ATOM 848 N N . THR B 1 7 ? -19.859 4.465 2.486 1 75.56 7 THR B N 1
ATOM 849 C CA . THR B 1 7 ? -18.906 5.562 2.656 1 75.56 7 THR B CA 1
ATOM 850 C C . THR B 1 7 ? -19.203 6.332 3.943 1 75.56 7 THR B C 1
ATOM 852 O O . THR B 1 7 ? -20.312 6.297 4.453 1 75.56 7 THR B O 1
ATOM 855 N N . THR B 1 8 ? -18.172 6.867 4.59 1 78.75 8 THR B N 1
ATOM 856 C CA . THR B 1 8 ? -18.266 7.746 5.75 1 78.75 8 THR B CA 1
ATOM 857 C C . THR B 1 8 ? -17.844 9.172 5.391 1 78.75 8 THR B C 1
ATOM 859 O O . THR B 1 8 ? -16.859 9.367 4.668 1 78.75 8 THR B O 1
ATOM 862 N N . GLU B 1 9 ? -18.672 10.102 5.848 1 87.62 9 GLU B N 1
ATOM 863 C CA . GLU B 1 9 ? -18.297 11.5 5.68 1 87.62 9 GLU B CA 1
ATOM 864 C C . GLU B 1 9 ? -17.297 11.938 6.75 1 87.62 9 GLU B C 1
ATOM 866 O O . GLU B 1 9 ? -17.516 11.688 7.938 1 87.62 9 GLU B O 1
ATOM 871 N N . ILE B 1 10 ? -16.25 12.539 6.199 1 87.88 10 ILE B N 1
ATOM 872 C CA . ILE B 1 10 ? -15.258 13.031 7.148 1 87.88 10 ILE B CA 1
ATOM 873 C C . ILE B 1 10 ? -15 14.516 6.898 1 87.88 10 ILE B C 1
ATOM 875 O O . ILE B 1 10 ? -15.242 15.016 5.801 1 87.88 10 ILE B O 1
ATOM 879 N N . THR B 1 11 ? -14.555 15.18 7.969 1 92.5 11 THR B N 1
ATOM 880 C CA . THR B 1 11 ? -14.102 16.562 7.871 1 92.5 11 THR B CA 1
ATOM 881 C C . THR B 1 11 ? -12.578 16.625 7.785 1 92.5 11 THR B C 1
ATOM 883 O O . THR B 1 11 ? -11.883 16.156 8.68 1 92.5 11 THR B O 1
ATOM 886 N N . LEU B 1 12 ? -12.109 17.203 6.699 1 92.75 12 LEU B N 1
ATOM 887 C CA . LEU B 1 12 ? -10.672 17.297 6.5 1 92.75 12 LEU B CA 1
ATOM 888 C C . LEU B 1 12 ? -10.078 18.422 7.328 1 92.75 12 LEU B C 1
ATOM 890 O O . LEU B 1 12 ? -10.68 19.5 7.441 1 92.75 12 LEU B O 1
ATOM 894 N N . PRO B 1 13 ? -8.945 18.141 7.895 1 93 13 PRO B N 1
ATOM 895 C CA . PRO B 1 13 ? -8.242 19.266 8.523 1 93 13 PRO B CA 1
ATOM 896 C C . PRO B 1 13 ? -7.887 20.359 7.531 1 93 13 PRO B C 1
ATOM 898 O O . PRO B 1 13 ? -7.809 20.109 6.324 1 93 13 PRO B O 1
ATOM 901 N N . LEU B 1 14 ? -7.582 21.516 8.086 1 93.5 14 LEU B N 1
ATOM 902 C CA . LEU B 1 14 ? -7.301 22.672 7.25 1 93.5 14 LEU B CA 1
ATOM 903 C C . LEU B 1 14 ? -6.02 22.469 6.445 1 93.5 14 LEU B C 1
ATOM 905 O O . LEU B 1 14 ? -5.922 22.922 5.301 1 93.5 14 LEU B O 1
ATOM 909 N N . HIS B 1 15 ? -5.113 21.797 7.02 1 91.94 15 HIS B N 1
ATOM 910 C CA . HIS B 1 15 ? -3.83 21.625 6.355 1 91.94 15 HIS B CA 1
ATOM 911 C C . HIS B 1 15 ? -3.943 20.641 5.195 1 91.94 15 HIS B C 1
ATOM 913 O O . HIS B 1 15 ? -3.027 20.531 4.375 1 91.94 15 HIS B O 1
ATOM 919 N N . LEU B 1 16 ? -5.066 20.031 5.027 1 93.12 16 LEU B N 1
ATOM 920 C CA . LEU B 1 16 ? -5.32 19.203 3.855 1 93.12 16 LEU B CA 1
ATOM 921 C C . LEU B 1 16 ? -6.465 19.766 3.02 1 93.12 16 LEU B C 1
ATOM 923 O O . LEU B 1 16 ? -7.105 19.031 2.26 1 93.12 16 LEU B O 1
ATOM 927 N N . GLY B 1 17 ? -6.738 20.922 3.199 1 90.56 17 GLY B N 1
ATOM 928 C CA . GLY B 1 17 ? -7.684 21.609 2.334 1 90.56 17 GLY B CA 1
ATOM 929 C C . GLY B 1 17 ? -9.016 21.875 3.002 1 90.56 17 GLY B C 1
ATOM 930 O O . GLY B 1 17 ? -9.812 22.672 2.514 1 90.56 17 GLY B O 1
ATOM 931 N N . GLY B 1 18 ? -9.359 21.188 4.191 1 91.56 18 GLY B N 1
ATOM 932 C CA . GLY B 1 18 ? -10.625 21.391 4.875 1 91.56 18 GLY B CA 1
ATOM 933 C C . GLY B 1 18 ? -11.82 20.859 4.113 1 91.56 18 GLY B C 1
ATOM 934 O O . GLY B 1 18 ? -11.656 20.203 3.08 1 91.56 18 GLY B O 1
ATOM 935 N N . GLY B 1 19 ? -13.047 20.953 4.754 1 92.31 19 GLY B N 1
ATOM 936 C CA . GLY B 1 19 ? -14.266 20.531 4.08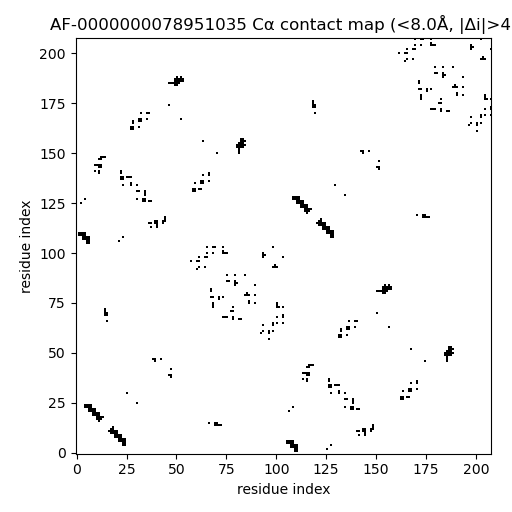6 1 92.31 19 GLY B CA 1
ATOM 937 C C . GLY B 1 19 ? -14.656 19.094 4.406 1 92.31 19 GLY B C 1
ATOM 938 O O . GLY B 1 19 ? -13.992 18.438 5.215 1 92.31 19 GLY B O 1
ATOM 939 N N . LYS B 1 20 ? -15.758 18.766 3.836 1 92.44 20 LYS B N 1
ATOM 940 C CA . LYS B 1 20 ? -16.281 17.422 4.043 1 92.44 20 LYS B CA 1
ATOM 941 C C . LYS B 1 20 ? -16.078 16.562 2.795 1 92.44 20 LYS B C 1
ATOM 943 O O . LYS B 1 20 ? -16.266 17.047 1.673 1 92.44 20 LYS B O 1
ATOM 948 N N . VAL B 1 21 ? -15.586 15.352 3.051 1 86.44 21 VAL B N 1
ATOM 949 C CA . VAL B 1 21 ? -15.391 14.422 1.938 1 86.44 21 VAL B CA 1
ATOM 950 C C . VAL B 1 21 ? -15.953 13.055 2.299 1 86.44 21 VAL B C 1
ATOM 952 O O . VAL B 1 21 ? -15.953 12.664 3.467 1 86.44 21 VAL B O 1
ATOM 955 N N . ALA B 1 22 ? -16.438 12.344 1.379 1 82.94 22 ALA B N 1
ATOM 956 C CA . ALA B 1 22 ? -16.875 10.961 1.554 1 82.94 22 ALA B CA 1
ATOM 957 C C . ALA B 1 22 ? -15.75 9.977 1.274 1 82.94 22 ALA B C 1
ATOM 959 O O . ALA B 1 22 ? -15.125 10.031 0.213 1 82.94 22 ALA B O 1
ATOM 960 N N . VAL B 1 23 ? -15.43 9.148 2.346 1 79.06 23 VAL B N 1
ATOM 961 C CA . VAL B 1 23 ? -14.375 8.156 2.156 1 79.06 23 VAL B CA 1
ATOM 962 C C . VAL B 1 23 ? -14.938 6.754 2.369 1 79.06 23 VAL B C 1
ATOM 964 O O . VAL B 1 23 ? -15.789 6.547 3.24 1 79.06 23 VAL B O 1
ATOM 967 N N . PRO B 1 24 ? -14.5 5.836 1.529 1 71.94 24 PRO B N 1
ATOM 968 C CA . PRO B 1 24 ? -14.961 4.461 1.746 1 71.94 24 PRO B CA 1
ATOM 969 C C . PRO B 1 24 ? -14.516 3.893 3.088 1 71.94 24 PRO B C 1
ATOM 971 O O . PRO B 1 24 ? -13.406 4.188 3.547 1 71.94 24 PRO B O 1
ATOM 974 N N . GLU B 1 25 ? -15.461 3.113 3.73 1 65.31 25 GLU B N 1
ATOM 975 C CA . GLU B 1 25 ? -15.18 2.504 5.023 1 65.31 25 GLU B CA 1
ATOM 976 C C . GLU B 1 25 ? -14.375 1.216 4.863 1 65.31 25 GLU B C 1
ATOM 978 O O . GLU B 1 25 ? -14.945 0.122 4.848 1 65.31 25 GLU B O 1
ATOM 983 N N . HIS B 1 26 ? -13.406 1.235 4.113 1 65 26 HIS B N 1
ATOM 984 C CA . HIS B 1 26 ? -12.648 -0.011 4.141 1 65 26 HIS B CA 1
ATOM 985 C C . HIS B 1 26 ? -11.242 0.21 4.68 1 65 26 HIS B C 1
ATOM 987 O O . HIS B 1 26 ? -10.68 1.299 4.535 1 65 26 HIS B O 1
ATOM 993 N N . GLY B 1 27 ? -10.852 -0.78 5.484 1 76.38 27 GLY B N 1
ATOM 994 C CA . GLY B 1 27 ? -9.461 -0.795 5.914 1 76.38 27 GLY B CA 1
ATOM 995 C C . GLY B 1 27 ? -8.492 -0.979 4.766 1 76.38 27 GLY B C 1
ATOM 996 O O . GLY B 1 27 ? -8.844 -1.55 3.73 1 76.38 27 GLY B O 1
ATOM 997 N N . LEU B 1 28 ? -7.426 -0.346 4.777 1 84.56 28 LEU B N 1
ATOM 998 C CA . LEU B 1 28 ? -6.418 -0.376 3.721 1 84.56 28 LEU B CA 1
ATOM 999 C C . LEU B 1 28 ? -6.031 -1.812 3.383 1 84.56 28 LEU B C 1
ATOM 1001 O O . LEU B 1 28 ? -5.852 -2.15 2.211 1 84.56 28 LEU B O 1
ATOM 1005 N N . ALA B 1 29 ? -5.969 -2.67 4.332 1 84.56 29 ALA B N 1
ATOM 1006 C CA . ALA B 1 29 ? -5.617 -4.07 4.105 1 84.56 29 ALA B CA 1
ATOM 1007 C C . ALA B 1 29 ? -6.664 -4.766 3.236 1 84.56 29 ALA B C 1
ATOM 1009 O O . ALA B 1 29 ? -6.32 -5.535 2.336 1 84.56 29 ALA B O 1
ATOM 1010 N N . ASP B 1 30 ? -7.902 -4.438 3.473 1 81.75 30 ASP B N 1
ATOM 1011 C CA . ASP B 1 30 ? -8.984 -5.027 2.693 1 81.75 30 ASP B CA 1
ATOM 1012 C C . ASP B 1 30 ? -8.953 -4.539 1.247 1 81.75 30 ASP B C 1
ATOM 1014 O O . ASP B 1 30 ? -9.172 -5.316 0.317 1 81.75 30 ASP B O 1
ATOM 1018 N N . ALA B 1 31 ? -8.742 -3.262 1.126 1 84.81 31 ALA B N 1
ATOM 1019 C CA . ALA B 1 31 ? -8.641 -2.686 -0.213 1 84.81 31 ALA B CA 1
ATOM 1020 C C . ALA B 1 31 ? -7.48 -3.305 -0.99 1 84.81 31 ALA B C 1
ATOM 1022 O O . ALA B 1 31 ? -7.602 -3.574 -2.188 1 84.81 31 ALA B O 1
ATOM 1023 N N . MET B 1 32 ? -6.418 -3.561 -0.299 1 88.12 32 MET B N 1
ATOM 1024 C CA . MET B 1 32 ? -5.242 -4.184 -0.896 1 88.12 32 MET B CA 1
ATOM 1025 C C . MET B 1 32 ? -5.555 -5.602 -1.367 1 88.12 32 MET B C 1
ATOM 1027 O O . MET B 1 32 ? -5.246 -5.965 -2.502 1 88.12 32 MET B O 1
ATOM 1031 N N . GLU B 1 33 ? -6.141 -6.348 -0.548 1 86.75 33 GLU B N 1
ATOM 1032 C CA . GLU B 1 33 ? -6.484 -7.719 -0.907 1 86.75 33 GLU B CA 1
ATOM 1033 C C . GLU B 1 33 ? -7.414 -7.758 -2.115 1 86.75 33 GLU B C 1
ATOM 1035 O O . GLU B 1 33 ? -7.207 -8.539 -3.043 1 86.75 33 GLU B O 1
ATOM 1040 N N . ALA B 1 34 ? -8.383 -6.863 -2.078 1 85.31 34 ALA B N 1
ATOM 1041 C CA . ALA B 1 34 ? -9.336 -6.801 -3.186 1 85.31 34 ALA B CA 1
ATOM 1042 C C . ALA B 1 34 ? -8.633 -6.434 -4.488 1 85.31 34 ALA B C 1
ATOM 1044 O O . ALA B 1 34 ? -8.906 -7.02 -5.539 1 85.31 34 ALA B O 1
ATOM 1045 N N . HIS B 1 35 ? -7.793 -5.48 -4.375 1 89.38 35 HIS B N 1
ATOM 1046 C CA . HIS B 1 35 ? -7.051 -5.039 -5.551 1 89.38 35 HIS B CA 1
ATOM 1047 C C . HIS B 1 35 ? -6.203 -6.168 -6.125 1 89.38 35 HIS B C 1
ATOM 1049 O O . HIS B 1 35 ? -6.184 -6.383 -7.34 1 89.38 35 HIS B O 1
ATOM 1055 N N . LEU B 1 36 ? -5.566 -6.902 -5.289 1 92.44 36 LEU B N 1
ATOM 1056 C CA . LEU B 1 36 ? -4.688 -7.984 -5.719 1 92.44 36 LEU B CA 1
ATOM 1057 C C . LEU B 1 36 ? -5.488 -9.117 -6.352 1 92.44 36 LEU B C 1
ATOM 1059 O O . LEU B 1 36 ? -5.102 -9.648 -7.391 1 92.44 36 LEU B O 1
ATOM 1063 N N . LEU B 1 37 ? -6.562 -9.469 -5.699 1 90.19 37 LEU B N 1
ATOM 1064 C CA . LEU B 1 37 ? -7.391 -10.531 -6.25 1 90.19 37 LEU B CA 1
ATOM 1065 C C . LEU B 1 37 ? -7.898 -10.164 -7.641 1 90.19 37 LEU B C 1
ATOM 1067 O O . LEU B 1 37 ? -7.891 -10.992 -8.555 1 90.19 37 LEU B O 1
ATOM 1071 N N . TYR B 1 38 ? -8.32 -8.93 -7.762 1 89.56 38 TYR B N 1
ATOM 1072 C CA . TYR B 1 38 ? -8.75 -8.453 -9.07 1 89.56 38 TYR B CA 1
ATOM 1073 C C . TYR B 1 38 ? -7.617 -8.539 -10.086 1 89.56 38 TYR B C 1
ATOM 1075 O O . TYR B 1 38 ? -7.809 -9.016 -11.203 1 89.56 38 TYR B O 1
ATOM 1083 N N . TYR B 1 39 ? -6.48 -8.062 -9.727 1 91.12 39 TYR B N 1
ATOM 1084 C CA . TYR B 1 39 ? -5.312 -8.047 -10.594 1 91.12 39 TYR B CA 1
ATOM 1085 C C . TYR B 1 39 ? -4.984 -9.453 -11.094 1 91.12 39 TYR B C 1
ATOM 1087 O O . TYR B 1 39 ? -4.758 -9.656 -12.289 1 91.12 39 TYR B O 1
ATOM 1095 N N . PHE B 1 40 ? -4.992 -10.406 -10.203 1 93.62 40 PHE B N 1
ATOM 1096 C CA . PHE B 1 40 ? -4.684 -11.789 -10.562 1 93.62 40 PHE B CA 1
ATOM 1097 C C . PHE B 1 40 ? -5.77 -12.375 -11.453 1 93.62 40 PHE B C 1
ATOM 1099 O O . PHE B 1 40 ? -5.48 -13.133 -12.375 1 93.62 40 PHE B O 1
ATOM 1106 N N . ALA B 1 41 ? -6.965 -12 -11.172 1 92 41 ALA B N 1
ATOM 1107 C CA . ALA B 1 41 ? -8.094 -12.531 -11.938 1 92 41 ALA B CA 1
ATOM 1108 C C . ALA B 1 41 ? -8 -12.117 -13.398 1 92 41 ALA B C 1
ATOM 1110 O O . ALA B 1 41 ? -8.414 -12.875 -14.289 1 92 41 ALA B O 1
ATOM 1111 N N . VAL B 1 42 ? -7.477 -10.984 -13.617 1 90.75 42 VAL B N 1
ATOM 1112 C CA . VAL B 1 42 ? -7.344 -10.461 -14.969 1 90.75 42 VAL B CA 1
ATOM 1113 C C . VAL B 1 42 ? -6.461 -11.391 -15.797 1 90.75 42 VAL B C 1
ATOM 1115 O O . VAL B 1 42 ? -6.668 -11.547 -17 1 90.75 42 VAL B O 1
ATOM 1118 N N . PHE B 1 43 ? -5.535 -12.086 -15.164 1 94.25 43 PHE B N 1
ATOM 1119 C CA . PHE B 1 43 ? -4.586 -12.93 -15.875 1 94.25 43 PHE B CA 1
ATOM 1120 C C . PHE B 1 43 ? -5.07 -14.375 -15.906 1 94.25 43 PHE B C 1
ATOM 1122 O O . PHE B 1 43 ? -4.395 -15.25 -16.453 1 94.25 43 PHE B O 1
ATOM 1129 N N . GLY B 1 44 ? -6.168 -14.562 -15.305 1 91.81 44 GLY B N 1
ATOM 1130 C CA . GLY B 1 44 ? -6.758 -15.898 -15.344 1 91.81 44 GLY B CA 1
ATOM 1131 C C . GLY B 1 44 ? -5.918 -16.938 -14.625 1 91.81 44 GLY B C 1
ATOM 1132 O O . GLY B 1 44 ? -5.535 -16.75 -13.469 1 91.81 44 GLY B O 1
ATOM 1133 N N . GLU B 1 45 ? -5.555 -18.016 -15.445 1 94.25 45 GLU B N 1
ATOM 1134 C CA . GLU B 1 45 ? -4.832 -19.125 -14.812 1 94.25 45 GLU B CA 1
ATOM 1135 C C . GLU B 1 45 ? -3.322 -18.906 -14.883 1 94.25 45 GLU B C 1
ATOM 1137 O O . GLU B 1 45 ? -2.551 -19.672 -14.312 1 94.25 45 GLU B O 1
ATOM 1142 N N . SER B 1 46 ? -3.004 -17.812 -15.555 1 95.81 46 SER B N 1
ATOM 1143 C CA . SER B 1 46 ? -1.59 -17.453 -15.586 1 95.81 46 SER B CA 1
ATOM 1144 C C . SER B 1 46 ? -1.235 -16.516 -14.438 1 95.81 46 SER B C 1
ATOM 1146 O O . SER B 1 46 ? -2.094 -15.781 -13.938 1 95.81 46 SER B O 1
ATOM 1148 N N . LEU B 1 47 ? -0.022 -16.656 -14.023 1 96.38 47 LEU B N 1
ATOM 1149 C CA . LEU B 1 47 ? 0.451 -15.656 -13.07 1 96.38 47 LEU B CA 1
ATOM 1150 C C . LEU B 1 47 ? 0.697 -14.312 -13.758 1 96.38 47 LEU B C 1
ATOM 1152 O O . LEU B 1 47 ? 1.047 -14.273 -14.938 1 96.38 47 LEU B O 1
ATOM 1156 N N . PRO 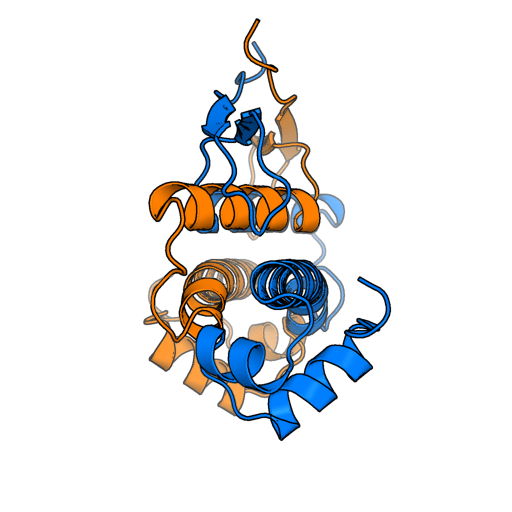B 1 48 ? 0.489 -13.242 -12.992 1 96 48 PRO B N 1
ATOM 1157 C CA . PRO B 1 48 ? 0.898 -11.953 -13.562 1 96 48 PRO B CA 1
ATOM 1158 C C . PRO B 1 48 ? 2.404 -11.867 -13.789 1 96 48 PRO B C 1
ATOM 1160 O O . PRO B 1 48 ? 3.16 -12.711 -13.297 1 96 48 PRO B O 1
ATOM 1163 N N . PRO B 1 49 ? 2.807 -10.859 -14.594 1 95.62 49 PRO B N 1
ATOM 1164 C CA . PRO B 1 49 ? 4.242 -10.688 -14.828 1 95.62 49 PRO B CA 1
ATOM 1165 C C . PRO B 1 49 ? 5.023 -10.445 -13.531 1 95.62 49 PRO B C 1
ATOM 1167 O O . PRO B 1 49 ? 4.473 -9.93 -12.562 1 95.62 49 PRO B O 1
ATOM 1170 N N . ASP B 1 50 ? 6.281 -10.734 -13.57 1 96.94 50 ASP B N 1
ATOM 1171 C CA . ASP B 1 50 ? 7.156 -10.5 -12.422 1 96.94 50 ASP B CA 1
ATOM 1172 C C . ASP B 1 50 ? 7.219 -9.016 -12.07 1 96.94 50 ASP B C 1
ATOM 1174 O O . ASP B 1 50 ? 6.871 -8.164 -12.891 1 96.94 50 ASP B O 1
ATOM 1178 N N . GLY B 1 51 ? 7.602 -8.82 -10.781 1 97.06 51 GLY B N 1
ATOM 1179 C CA . GLY B 1 51 ? 7.789 -7.438 -10.367 1 97.06 51 GLY B CA 1
ATOM 1180 C C . GLY B 1 51 ? 6.586 -6.859 -9.648 1 97.06 51 GLY B C 1
ATOM 1181 O O . GLY B 1 51 ? 6.367 -5.648 -9.664 1 97.06 51 GLY B O 1
ATOM 1182 N N . LEU B 1 52 ? 5.84 -7.676 -9.086 1 97.12 52 LEU B N 1
ATOM 1183 C CA . LEU B 1 52 ? 4.59 -7.285 -8.445 1 97.12 52 LEU B CA 1
ATOM 1184 C C . LEU B 1 52 ? 4.852 -6.32 -7.293 1 97.12 52 LEU B C 1
ATOM 1186 O O . LEU B 1 52 ? 4.055 -5.41 -7.047 1 97.12 52 LEU B O 1
ATOM 1190 N N . TRP B 1 53 ? 5.965 -6.508 -6.676 1 96.88 53 TRP B N 1
ATOM 1191 C CA . TRP B 1 53 ? 6.301 -5.668 -5.531 1 96.88 53 TRP B CA 1
ATOM 1192 C C . TRP B 1 53 ? 6.387 -4.203 -5.938 1 96.88 53 TRP B C 1
ATOM 1194 O O . TRP B 1 53 ? 5.684 -3.354 -5.379 1 96.88 53 TRP B O 1
ATOM 1204 N N . GLU B 1 54 ? 7.195 -3.943 -6.875 1 95.38 54 GLU B N 1
ATOM 1205 C CA . GLU B 1 54 ? 7.395 -2.572 -7.332 1 95.38 54 GLU B CA 1
ATOM 1206 C C . GLU B 1 54 ? 6.105 -1.989 -7.902 1 95.38 54 GLU B C 1
ATOM 1208 O O . GLU B 1 54 ? 5.816 -0.805 -7.715 1 95.38 54 GLU B O 1
ATOM 1213 N N . HIS B 1 55 ? 5.383 -2.799 -8.555 1 93.25 55 HIS B N 1
ATOM 1214 C CA . HIS B 1 55 ? 4.117 -2.357 -9.125 1 93.25 55 HIS B CA 1
ATOM 1215 C C . HIS B 1 55 ? 3.166 -1.862 -8.039 1 93.25 55 HIS B C 1
ATOM 1217 O O . HIS B 1 55 ? 2.631 -0.756 -8.133 1 93.25 55 HIS B O 1
ATOM 1223 N N . ILE B 1 56 ? 3.027 -2.645 -6.977 1 93.88 56 ILE B N 1
ATOM 1224 C CA . ILE B 1 56 ? 2.111 -2.318 -5.891 1 93.88 56 ILE B CA 1
ATOM 1225 C C . ILE B 1 56 ? 2.652 -1.132 -5.098 1 93.88 56 ILE B C 1
ATOM 1227 O O . ILE B 1 56 ? 1.918 -0.185 -4.805 1 93.88 56 ILE B O 1
ATOM 1231 N N . LEU B 1 57 ? 3.916 -1.134 -4.805 1 93.12 57 LEU B N 1
ATOM 1232 C CA . LEU B 1 57 ? 4.5 -0.039 -4.039 1 93.12 57 LEU B CA 1
ATOM 1233 C C . LEU B 1 57 ? 4.379 1.279 -4.797 1 93.12 57 LEU B C 1
ATOM 1235 O O . LEU B 1 57 ? 4.168 2.332 -4.188 1 93.12 57 LEU B O 1
ATOM 1239 N N . GLY B 1 58 ? 4.543 1.206 -6.055 1 91.75 58 GLY B N 1
ATOM 1240 C CA . GLY B 1 58 ? 4.391 2.406 -6.859 1 91.75 58 GLY B CA 1
ATOM 1241 C C . GLY B 1 58 ? 3.023 3.049 -6.715 1 91.75 58 GLY B C 1
ATOM 1242 O O . GLY B 1 58 ? 2.906 4.277 -6.699 1 91.75 58 GLY B O 1
ATOM 1243 N N . GLU B 1 59 ? 2.047 2.273 -6.586 1 89.81 59 GLU B N 1
ATOM 1244 C CA . GLU B 1 59 ? 0.675 2.758 -6.465 1 89.81 59 GLU B CA 1
ATOM 1245 C C . GLU B 1 59 ? 0.411 3.33 -5.074 1 89.81 59 GLU B C 1
ATOM 1247 O O . GLU B 1 59 ? -0.425 4.219 -4.914 1 89.81 59 GLU B O 1
ATOM 1252 N N . VAL B 1 60 ? 1.166 2.908 -4.102 1 93.19 60 VAL B N 1
ATOM 1253 C CA . VAL B 1 60 ? 0.907 3.254 -2.707 1 93.19 60 VAL B CA 1
ATOM 1254 C C . VAL B 1 60 ? 1.771 4.445 -2.303 1 93.19 60 VAL B C 1
ATOM 1256 O O . VAL B 1 60 ? 1.325 5.316 -1.55 1 93.19 60 VAL B O 1
ATOM 1259 N N . GLU B 1 61 ? 2.947 4.465 -2.828 1 95.5 61 GLU B N 1
ATOM 1260 C CA . GLU B 1 61 ? 3.918 5.449 -2.355 1 95.5 61 GLU B CA 1
ATOM 1261 C C . GLU B 1 61 ? 3.553 6.855 -2.816 1 95.5 61 GLU B C 1
ATOM 1263 O O . GLU B 1 61 ? 3.662 7.812 -2.051 1 95.5 61 GLU B O 1
ATOM 1268 N N . LYS B 1 62 ? 3.084 6.949 -3.973 1 94.69 62 LYS B N 1
ATOM 1269 C CA . LYS B 1 62 ? 2.826 8.273 -4.527 1 94.69 62 LYS B CA 1
ATOM 1270 C C . LYS B 1 62 ? 1.779 9.023 -3.709 1 94.69 62 LYS B C 1
ATOM 1272 O O . LYS B 1 62 ? 2.029 10.133 -3.238 1 94.69 62 LYS B O 1
ATOM 1277 N N . PRO B 1 63 ? 0.627 8.43 -3.494 1 93.94 63 PRO B N 1
ATOM 1278 C CA . PRO B 1 63 ? -0.338 9.141 -2.652 1 93.94 63 PRO B CA 1
ATOM 1279 C C . PRO B 1 63 ? 0.185 9.391 -1.24 1 93.94 63 PRO B C 1
ATOM 1281 O O . PRO B 1 63 ? -0.13 10.422 -0.638 1 93.94 63 PRO B O 1
ATOM 1284 N N . LEU B 1 64 ? 0.946 8.539 -0.676 1 96.69 64 LEU B N 1
ATOM 1285 C CA . LEU B 1 64 ? 1.498 8.688 0.667 1 96.69 64 LEU B CA 1
ATOM 1286 C C . LEU B 1 64 ? 2.416 9.898 0.747 1 96.69 64 LEU B C 1
ATOM 1288 O O . LEU B 1 64 ? 2.268 10.734 1.64 1 96.69 64 LEU B O 1
ATOM 1292 N N . LEU B 1 65 ? 3.277 9.945 -0.227 1 97.38 65 LEU B N 1
ATOM 1293 C CA . LEU B 1 65 ? 4.207 11.07 -0.286 1 97.38 65 LEU B CA 1
ATOM 1294 C C . LEU B 1 65 ? 3.457 12.391 -0.473 1 97.38 65 LEU B C 1
ATOM 1296 O O . LEU B 1 65 ? 3.732 13.367 0.223 1 97.38 65 LEU B O 1
ATOM 1300 N N . LYS B 1 66 ? 2.516 12.383 -1.357 1 96.06 66 LYS B N 1
ATOM 1301 C CA . LYS B 1 66 ? 1.779 13.602 -1.685 1 96.06 66 LYS B CA 1
ATOM 1302 C C . LYS B 1 66 ? 0.985 14.102 -0.482 1 96.06 66 LYS B C 1
ATOM 1304 O O . LYS B 1 66 ? 1.033 15.289 -0.151 1 96.06 66 LYS B O 1
ATOM 1309 N N . VAL B 1 67 ? 0.29 13.203 0.136 1 95.38 67 VAL B N 1
ATOM 1310 C CA . VAL B 1 67 ? -0.549 13.594 1.265 1 95.38 67 VAL B CA 1
ATOM 1311 C C . VAL B 1 67 ? 0.328 14.07 2.42 1 95.38 67 VAL B C 1
ATOM 1313 O O . VAL B 1 67 ? 0.014 15.07 3.074 1 95.38 67 VAL B O 1
ATOM 1316 N N . ALA B 1 68 ? 1.428 13.383 2.699 1 97.38 68 ALA B N 1
ATOM 1317 C CA . ALA B 1 68 ? 2.334 13.773 3.777 1 97.38 68 ALA B CA 1
ATOM 1318 C C . ALA B 1 68 ? 2.928 15.156 3.525 1 97.38 68 ALA B C 1
ATOM 1320 O O . ALA B 1 68 ? 2.973 15.992 4.43 1 97.38 68 ALA B O 1
ATOM 1321 N N . LEU B 1 69 ? 3.332 15.375 2.264 1 97.44 69 LEU B N 1
ATOM 1322 C CA . LEU B 1 69 ? 3.93 16.656 1.908 1 97.44 69 LEU B CA 1
ATOM 1323 C C . LEU B 1 69 ? 2.898 17.781 1.979 1 97.44 69 LEU B C 1
ATOM 1325 O O . LEU B 1 69 ? 3.188 18.859 2.49 1 97.44 69 LEU B O 1
ATOM 1329 N N . ARG B 1 70 ? 1.74 17.516 1.527 1 95.5 70 ARG B N 1
ATOM 1330 C CA . ARG B 1 70 ? 0.669 18.5 1.594 1 95.5 70 ARG B CA 1
ATOM 1331 C C . ARG B 1 70 ? 0.35 18.859 3.039 1 95.5 70 ARG B C 1
ATOM 1333 O O . ARG B 1 70 ? 0.144 20.031 3.357 1 95.5 70 ARG B O 1
ATOM 1340 N N . ALA B 1 71 ? 0.354 17.922 3.869 1 95.94 71 ALA B N 1
ATOM 1341 C CA . ALA B 1 71 ? -0.024 18.094 5.27 1 95.94 71 ALA B CA 1
ATOM 1342 C C . ALA B 1 71 ? 0.929 19.047 5.977 1 95.94 71 ALA B C 1
ATOM 1344 O O . ALA B 1 71 ? 0.56 19.672 6.973 1 95.94 71 ALA B O 1
ATOM 1345 N N . VAL B 1 72 ? 2.119 19.141 5.41 1 96.38 72 VAL B N 1
ATOM 1346 C CA . VAL B 1 72 ? 3.113 19.969 6.082 1 96.38 72 VAL B CA 1
ATOM 1347 C C . VAL B 1 72 ? 3.5 21.141 5.184 1 96.38 72 VAL B C 1
ATOM 1349 O O . VAL B 1 72 ? 4.543 21.766 5.387 1 96.38 72 VAL B O 1
ATOM 1352 N N . GLY B 1 73 ? 2.77 21.344 4.168 1 94.06 73 GLY B N 1
ATOM 1353 C CA . GLY B 1 73 ? 2.945 22.5 3.318 1 94.06 73 GLY B CA 1
ATOM 1354 C C . GLY B 1 73 ? 4.199 22.438 2.469 1 94.06 73 GLY B C 1
ATOM 1355 O O . GLY B 1 73 ? 4.871 23.453 2.266 1 94.06 73 GLY B O 1
ATOM 1356 N N . GLY B 1 74 ? 4.637 21.219 2.148 1 95.62 74 GLY B N 1
ATOM 1357 C CA . GLY B 1 74 ? 5.773 21.047 1.257 1 95.62 74 GLY B CA 1
ATOM 1358 C C . GLY B 1 74 ? 7.105 21.062 1.977 1 95.62 74 GLY B C 1
ATOM 1359 O O . GLY B 1 74 ? 8.164 20.969 1.345 1 95.62 74 GLY B O 1
ATOM 1360 N N . ASN B 1 75 ? 7.07 21.203 3.299 1 96.31 75 ASN B N 1
ATOM 1361 C CA . ASN B 1 75 ? 8.305 21.188 4.078 1 96.31 75 ASN B CA 1
ATOM 1362 C C . ASN B 1 75 ? 8.906 19.781 4.148 1 96.31 75 ASN B C 1
ATOM 1364 O O . ASN B 1 75 ? 8.375 18.906 4.828 1 96.31 75 ASN B O 1
ATOM 1368 N N . ARG B 1 76 ? 10.062 19.656 3.568 1 97.19 76 ARG B N 1
ATOM 1369 C CA . ARG B 1 76 ? 10.656 18.344 3.393 1 97.19 76 ARG B CA 1
ATOM 1370 C C . ARG B 1 76 ? 11.164 17.781 4.719 1 97.19 76 ARG B C 1
ATOM 1372 O O . ARG B 1 76 ? 11.117 16.578 4.949 1 97.19 76 ARG B O 1
ATOM 1379 N N . ILE B 1 77 ? 11.555 18.641 5.598 1 97.56 77 ILE B N 1
ATOM 1380 C CA . ILE B 1 77 ? 12.047 18.219 6.902 1 97.56 77 ILE B CA 1
ATOM 1381 C C . ILE B 1 77 ? 10.891 17.672 7.738 1 97.56 77 ILE B C 1
ATOM 1383 O O . ILE B 1 77 ? 10.977 16.578 8.297 1 97.56 77 ILE B O 1
ATOM 1387 N N . LYS B 1 78 ? 9.859 18.375 7.781 1 97.56 78 LYS B N 1
ATOM 1388 C CA . LYS B 1 78 ? 8.68 17.953 8.539 1 97.56 78 LYS B CA 1
ATOM 1389 C C . LYS B 1 78 ? 8.055 16.703 7.922 1 97.56 78 LYS B C 1
ATOM 1391 O O . LYS B 1 78 ? 7.566 15.828 8.641 1 97.56 78 LYS B O 1
ATOM 1396 N N . ALA B 1 79 ? 8.117 16.672 6.621 1 98.38 79 ALA B N 1
ATOM 1397 C CA . ALA B 1 79 ? 7.562 15.508 5.934 1 98.38 79 ALA B CA 1
ATOM 1398 C C . ALA B 1 79 ? 8.344 14.242 6.27 1 98.38 79 ALA B C 1
ATOM 1400 O O . ALA B 1 79 ? 7.754 13.188 6.539 1 98.38 79 ALA B O 1
ATOM 1401 N N . ALA B 1 80 ? 9.656 14.383 6.223 1 98.62 80 ALA B N 1
ATOM 1402 C CA . 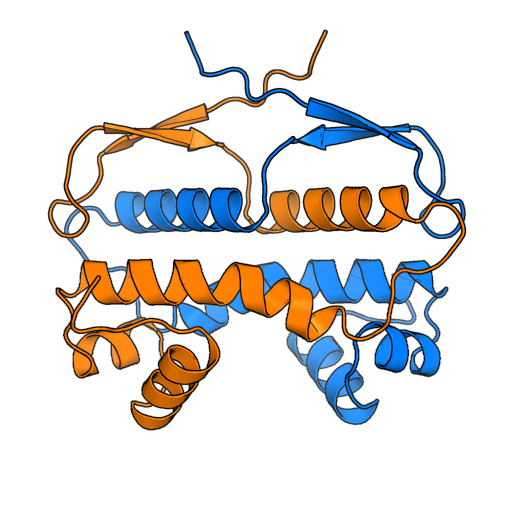ALA B 1 80 ? 10.508 13.242 6.555 1 98.62 80 ALA B CA 1
ATOM 1403 C C . ALA B 1 80 ? 10.242 12.758 7.977 1 98.62 80 ALA B C 1
ATOM 1405 O O . ALA B 1 80 ? 10.125 11.555 8.219 1 98.62 80 ALA B O 1
ATOM 1406 N N . LYS B 1 81 ? 10.102 13.664 8.844 1 98.5 81 LYS B N 1
ATOM 1407 C CA . LYS B 1 81 ? 9.789 13.336 10.234 1 98.5 81 LYS B CA 1
ATOM 1408 C C . LYS B 1 81 ? 8.43 12.656 10.344 1 98.5 81 LYS B C 1
ATOM 1410 O O . LYS B 1 81 ? 8.305 11.594 10.961 1 98.5 81 LYS B O 1
ATOM 1415 N N . LEU B 1 82 ? 7.449 13.219 9.758 1 98.25 82 LEU B N 1
ATOM 1416 C CA . LEU B 1 82 ? 6.098 12.672 9.773 1 98.25 82 LEU B CA 1
ATOM 1417 C C . LEU B 1 82 ? 6.082 11.25 9.227 1 98.25 82 LEU B C 1
ATOM 1419 O O . LEU B 1 82 ? 5.441 10.367 9.805 1 98.25 82 LEU B O 1
ATOM 1423 N N . LEU B 1 83 ? 6.824 11.047 8.172 1 98.5 83 LEU B N 1
ATOM 1424 C CA . LEU B 1 83 ? 6.902 9.734 7.535 1 98.5 83 LEU B CA 1
ATOM 1425 C C . LEU B 1 83 ? 7.789 8.789 8.336 1 98.5 83 LEU B C 1
ATOM 1427 O O . LEU B 1 83 ? 7.672 7.57 8.211 1 98.5 83 LEU B O 1
ATOM 1431 N N . GLY B 1 84 ? 8.641 9.289 9.055 1 98.5 84 GLY B N 1
ATOM 1432 C CA . GLY B 1 84 ? 9.57 8.484 9.836 1 98.5 84 GLY B CA 1
ATOM 1433 C C . GLY B 1 84 ? 10.742 7.969 9.023 1 98.5 84 GLY B C 1
ATOM 1434 O O . GLY B 1 84 ? 11.227 6.855 9.25 1 98.5 84 GLY B O 1
ATOM 1435 N N . ILE B 1 85 ? 11.148 8.727 8.086 1 98.12 85 ILE B N 1
ATOM 1436 C CA . ILE B 1 85 ? 12.289 8.367 7.25 1 98.12 85 ILE B CA 1
ATOM 1437 C C . ILE B 1 85 ? 13.281 9.531 7.203 1 98.12 85 ILE B C 1
ATOM 1439 O O . ILE B 1 85 ? 12.953 10.648 7.617 1 98.12 85 ILE B O 1
ATOM 1443 N N . ASN B 1 86 ? 14.453 9.25 6.738 1 97.94 86 ASN B N 1
ATOM 1444 C CA . ASN B 1 86 ? 15.438 10.32 6.637 1 97.94 86 ASN B CA 1
ATOM 1445 C C . ASN B 1 86 ? 15.234 11.156 5.375 1 97.94 86 ASN B C 1
ATOM 1447 O O . ASN B 1 86 ? 14.578 10.711 4.434 1 97.94 86 ASN B O 1
ATOM 1451 N N . ARG B 1 87 ? 15.805 12.312 5.332 1 97.31 87 ARG B N 1
ATOM 1452 C CA . ARG B 1 87 ? 15.602 13.273 4.25 1 97.31 87 ARG B CA 1
ATOM 1453 C C . ARG B 1 87 ? 16.109 12.711 2.926 1 97.31 87 ARG B C 1
ATOM 1455 O O . ARG B 1 87 ? 15.523 12.969 1.871 1 97.31 87 ARG B O 1
ATOM 1462 N N . ASN B 1 88 ? 17.172 12.023 2.994 1 97.81 88 ASN B N 1
ATOM 1463 C CA . ASN B 1 88 ? 17.719 11.43 1.771 1 97.81 88 ASN B CA 1
ATOM 1464 C C . ASN B 1 88 ? 16.766 10.383 1.19 1 97.81 88 ASN B C 1
ATOM 1466 O O . ASN B 1 88 ? 16.547 10.344 -0.023 1 97.81 88 ASN B O 1
ATOM 1470 N N . THR B 1 89 ? 16.188 9.578 2.029 1 97.69 89 THR B N 1
ATOM 1471 C CA . THR B 1 89 ? 15.203 8.594 1.607 1 97.69 89 THR B CA 1
ATOM 1472 C C . THR B 1 89 ? 13.977 9.281 1.009 1 97.69 89 THR B C 1
ATOM 1474 O O . THR B 1 89 ? 13.453 8.844 -0.016 1 97.69 89 THR B O 1
ATOM 1477 N N . LEU B 1 90 ? 13.562 10.383 1.677 1 98.38 90 LEU B N 1
ATOM 1478 C CA . LEU B 1 90 ? 12.43 11.141 1.14 1 98.38 90 LEU B CA 1
ATOM 1479 C C . LEU B 1 90 ? 12.734 11.641 -0.266 1 98.38 90 LEU B C 1
ATOM 1481 O O . LEU B 1 90 ? 11.914 11.492 -1.175 1 98.38 90 LEU B O 1
ATOM 1485 N N . ARG B 1 91 ? 13.922 12.172 -0.449 1 97.75 91 ARG B N 1
ATOM 1486 C CA . ARG B 1 91 ? 14.328 12.695 -1.751 1 97.75 91 ARG B CA 1
ATOM 1487 C C . ARG B 1 91 ? 14.297 11.602 -2.812 1 97.75 91 ARG B C 1
ATOM 1489 O O . ARG B 1 91 ? 13.773 11.805 -3.91 1 97.75 91 ARG B O 1
ATOM 1496 N N . GLN B 1 92 ? 14.836 10.531 -2.488 1 97.69 92 GLN B N 1
ATOM 1497 C CA . GLN B 1 92 ? 14.898 9.414 -3.426 1 97.69 92 GLN B CA 1
ATOM 1498 C C . GLN B 1 92 ? 13.5 8.922 -3.791 1 97.69 92 GLN B C 1
ATOM 1500 O O . GLN B 1 92 ? 13.211 8.656 -4.961 1 97.69 92 GLN B O 1
ATOM 1505 N N . LYS B 1 93 ? 12.703 8.812 -2.77 1 97.06 93 LYS B N 1
ATOM 1506 C CA . LYS B 1 93 ? 11.336 8.352 -3.008 1 97.06 93 LYS B CA 1
ATOM 1507 C C . LYS B 1 93 ? 10.578 9.336 -3.9 1 97.06 93 LYS B C 1
ATOM 1509 O O . LYS B 1 93 ? 9.844 8.922 -4.805 1 97.06 93 LYS B O 1
ATOM 1514 N N . CYS B 1 94 ? 10.688 10.555 -3.66 1 97.81 94 CYS B N 1
ATOM 1515 C CA . CYS B 1 94 ? 10.047 11.578 -4.473 1 97.81 94 CYS B CA 1
ATOM 1516 C C . CYS B 1 94 ? 10.523 11.508 -5.918 1 97.81 94 CYS B C 1
ATOM 1518 O O . CYS B 1 94 ? 9.719 11.586 -6.848 1 97.81 94 CYS B O 1
ATOM 1520 N N . LEU B 1 95 ? 11.828 11.328 -6.082 1 97 95 LEU B N 1
ATOM 1521 C CA . LEU B 1 95 ? 12.398 11.211 -7.418 1 97 95 LEU B CA 1
ATOM 1522 C C . LEU B 1 95 ? 11.859 9.977 -8.133 1 97 95 LEU B C 1
ATOM 1524 O O . LEU B 1 95 ? 11.398 10.062 -9.273 1 97 95 LEU B O 1
ATOM 1528 N N . ASN B 1 96 ? 11.867 8.875 -7.488 1 96.25 96 ASN B N 1
ATOM 1529 C CA . ASN B 1 96 ? 11.422 7.609 -8.062 1 96.25 96 ASN B CA 1
ATOM 1530 C C . ASN B 1 96 ? 9.953 7.652 -8.453 1 96.25 96 ASN B C 1
ATOM 1532 O O . ASN B 1 96 ? 9.539 7.023 -9.43 1 96.25 96 ASN B O 1
ATOM 1536 N N . ARG B 1 97 ? 9.172 8.445 -7.637 1 95.88 97 ARG B N 1
ATOM 1537 C CA . ARG B 1 97 ? 7.73 8.438 -7.836 1 95.88 97 ARG B CA 1
ATOM 1538 C C . ARG B 1 97 ? 7.266 9.703 -8.555 1 95.88 97 ARG B C 1
ATOM 1540 O O . ARG B 1 97 ? 6.066 9.945 -8.68 1 95.88 97 ARG B O 1
ATOM 1547 N N . HIS B 1 98 ? 8.195 10.5 -8.977 1 95.69 98 HIS B N 1
ATOM 1548 C CA . HIS B 1 98 ? 7.926 11.727 -9.711 1 95.69 98 HIS B CA 1
ATOM 1549 C C . HIS B 1 98 ? 6.996 12.648 -8.93 1 95.69 98 HIS B C 1
ATOM 1551 O O . HIS B 1 98 ? 6.012 13.156 -9.477 1 95.69 98 HIS B O 1
ATOM 1557 N N . VAL B 1 99 ? 7.309 12.75 -7.648 1 95.5 99 VAL B N 1
ATOM 1558 C CA . VAL B 1 99 ? 6.605 13.688 -6.777 1 95.5 99 VAL B CA 1
ATOM 1559 C C . VAL B 1 99 ? 7.488 14.906 -6.516 1 95.5 99 VAL B C 1
ATOM 1561 O O . VAL B 1 99 ? 8.609 14.773 -6.016 1 95.5 99 VAL B O 1
ATOM 1564 N N . ASP B 1 100 ? 6.992 16.016 -6.883 1 94.25 100 ASP B N 1
ATOM 1565 C CA . ASP B 1 100 ? 7.719 17.266 -6.695 1 94.25 100 ASP B CA 1
ATOM 1566 C C . ASP B 1 100 ? 7.172 18.047 -5.5 1 94.25 100 ASP B C 1
ATOM 1568 O O . ASP B 1 100 ? 6.094 18.641 -5.578 1 94.25 100 ASP B O 1
ATOM 1572 N N . PRO B 1 101 ? 7.957 18.109 -4.422 1 91.06 101 PRO B N 1
ATOM 1573 C CA . PRO B 1 101 ? 7.473 18.797 -3.223 1 91.06 101 PRO B CA 1
ATOM 1574 C C . PRO B 1 101 ? 7.156 20.266 -3.471 1 91.06 101 PRO B C 1
ATOM 1576 O O . PRO B 1 101 ? 6.383 20.875 -2.723 1 91.06 101 PRO B O 1
ATOM 1579 N N . ASP B 1 102 ? 7.746 20.797 -4.449 1 91.5 102 ASP B N 1
ATOM 1580 C CA . ASP B 1 102 ? 7.543 22.219 -4.742 1 91.5 102 ASP B CA 1
ATOM 1581 C C . ASP B 1 102 ? 6.285 22.422 -5.582 1 91.5 102 ASP B C 1
ATOM 1583 O O . ASP B 1 102 ? 5.793 23.547 -5.703 1 91.5 102 ASP B O 1
ATOM 1587 N N . ASN B 1 103 ? 5.809 21.422 -6.172 1 87.5 103 ASN B N 1
ATOM 1588 C CA . ASN B 1 103 ? 4.613 21.469 -7.008 1 87.5 103 ASN B CA 1
ATOM 1589 C C . ASN B 1 103 ? 3.592 20.406 -6.586 1 87.5 103 ASN B C 1
ATOM 1591 O O . ASN B 1 103 ? 3.361 19.438 -7.312 1 87.5 103 ASN B O 1
ATOM 1595 N N . LEU B 1 104 ? 2.973 20.562 -5.5 1 84.25 104 LEU B N 1
ATOM 1596 C CA . LEU B 1 104 ? 2.045 19.562 -4.98 1 84.25 104 LEU B CA 1
ATOM 1597 C C . LEU B 1 104 ? 0.625 19.828 -5.461 1 84.25 104 LEU B C 1
ATOM 1599 O O . LEU B 1 104 ? 0.253 20.984 -5.688 1 84.25 104 LEU B O 1
#

Sequence (208 aa):
MGNIKKTTEITLPLHLGGGKVAVPEHGLADAMEAHLLYYFAVFGESLPPDGLWEHILGEVEKPLLKVALRAVGGNRIKAAKLLGINRNTLRQKCLNRHVDPDNLMGNIKKTTEITLPLHLGGGKVAVPEHGLADAMEAHLLYYFAVFGESLPPDGLWEHILGEVEKPLLKVALRAVGGNRIKAAKLLGINRNTLRQKCLNRHVDPDNL

Organism: Zymomonas mobilis subsp. mobilis (strain ATCC 31821 / ZM4 / CP4) (NCBI:txid264203)

Secondary structure (DSSP, 8-state):
----B-EEEEEPPGGGT-SEEEEE---HHHHHHHHHHHHHHHTTTSPPPS-HHHHHHHHHHHHHHHHHHHHTTT-HHHHHHHHTS-HHHHHHHHHHTT--TT--/----B-EEEEEPPGGGT-SEEEEE---HHHHHHHHHHHHHHHTTTSPPPS-HHHHHHHHHHHHHHHHHHHHTTT-HHHHHHHHTS-HHHHHHHHHHTT--TT--

pLDDT: mean 89.61, std 12.74, range [27.11, 98.62]